Protein AF-R6YWA9-F1 (afdb_monomer_lite)

Foldseek 3Di:
DDDDVPPQPQDDDDDPDQWDQDPPPQSQEGRADHEPPQDQEDERDQSHQEYDACRQDQRERHAYYDDHQNHAYQEANSNHLHARHQEAEDHLNHNYYAAQSQENYPHNEYHAHQNDDPVCVRRHPYPAYDNLDFDDPDDDPDPVDDDDDDDDPPFWHWDWDPRRDFAKIKIKIAGDDPRGPDIDIDIDGRD

Secondary structure (DSSP, 8-state):
----TTS--------SSS-EE-TTSS--EEEEPPTT---SEEE--TT--EE-TTTTTT--S--EEE--TT--EE-TTTTTT----SEEE--TT--EE-TTTTTT---SEEE--TT--TTHHHH---S--B-SS----------TT--S---BTTTEEEEEES-SSSEEEEEEEEE-GGGTT-EEEEEEEE-

Sequence (191 aa):
MWRNPTRCRRKAYKFEDATLVSDKGDKSTLILYPLGKADDTYQVPESVTTIYQWAFCDVGLLKHPYLPSKLNKIEKEAFYICDGPEDLILPESLTQLEPYSLSNCQIENVVLPSTMQDDWFILCNTYGWYSGKPYLPGVVRNFDTMPYGMREGRDYTIQYKNNAEPGTATATVQGMGIIEGKWASLKKKVK

Radius of gyration: 21.74 Å; chains: 1; bounding box: 49×31×66 Å

Structure (mmCIF, N/CA/C/O backbone):
data_AF-R6YWA9-F1
#
_entry.id   AF-R6YWA9-F1
#
loop_
_atom_site.group_PDB
_atom_site.id
_atom_site.type_symbol
_atom_site.label_atom_id
_atom_site.label_alt_id
_atom_site.label_comp_id
_atom_site.label_asym_id
_atom_site.label_entity_id
_atom_site.label_seq_id
_atom_site.pdbx_PDB_ins_code
_atom_site.Cartn_x
_atom_site.Cartn_y
_atom_site.Cartn_z
_atom_site.occupancy
_atom_site.B_iso_or_equiv
_atom_site.auth_seq_id
_atom_site.auth_comp_id
_atom_site.auth_asym_id
_atom_site.auth_atom_id
_atom_site.pdbx_PDB_model_num
ATOM 1 N N . MET A 1 1 ? 10.152 -20.461 8.301 1.00 34.50 1 MET A N 1
ATOM 2 C CA . MET A 1 1 ? 10.605 -19.193 8.916 1.00 34.50 1 MET A CA 1
ATOM 3 C C . MET A 1 1 ? 10.088 -19.142 10.347 1.00 34.50 1 MET A C 1
ATOM 5 O O . MET A 1 1 ? 8.900 -19.344 10.544 1.00 34.50 1 MET A O 1
ATOM 9 N N . TRP A 1 2 ? 10.958 -18.940 11.339 1.00 30.69 2 TRP A N 1
ATOM 10 C CA . TRP A 1 2 ? 10.565 -18.790 12.747 1.00 30.69 2 TRP A CA 1
ATOM 11 C C . TRP A 1 2 ? 9.779 -17.480 12.937 1.00 30.69 2 TRP A C 1
ATOM 13 O O . TRP A 1 2 ? 10.369 -16.400 12.873 1.00 30.69 2 TRP A O 1
ATOM 23 N N . ARG A 1 3 ? 8.460 -17.557 13.164 1.00 42.31 3 ARG A N 1
ATOM 24 C CA . ARG A 1 3 ? 7.649 -16.402 13.579 1.00 42.31 3 ARG A CA 1
ATOM 25 C C . ARG A 1 3 ? 7.808 -16.226 15.089 1.00 42.31 3 ARG A C 1
ATOM 27 O O . ARG A 1 3 ? 7.319 -17.035 15.868 1.00 42.31 3 ARG A O 1
ATOM 34 N N . ASN A 1 4 ? 8.573 -15.215 15.500 1.00 40.44 4 ASN A N 1
ATOM 35 C CA . ASN A 1 4 ? 8.715 -14.844 16.908 1.00 40.44 4 ASN A CA 1
ATOM 36 C C . ASN A 1 4 ? 7.548 -13.899 17.277 1.00 40.44 4 ASN A C 1
ATOM 38 O O . ASN A 1 4 ? 7.490 -12.810 16.700 1.00 40.44 4 ASN A O 1
ATOM 42 N N . PRO A 1 5 ? 6.652 -14.259 18.218 1.00 46.09 5 PRO A N 1
ATOM 43 C CA . PRO A 1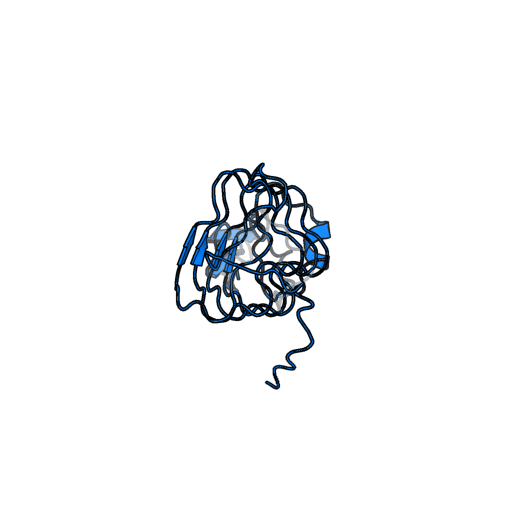 5 ? 5.438 -13.493 18.549 1.00 46.09 5 PRO A CA 1
ATOM 44 C C . PRO A 1 5 ? 5.673 -12.067 19.077 1.00 46.09 5 PRO A C 1
ATOM 46 O O . PRO A 1 5 ? 4.730 -11.312 19.279 1.00 46.09 5 PRO A O 1
ATOM 49 N N . THR A 1 6 ? 6.925 -11.679 19.330 1.00 53.09 6 THR A N 1
ATOM 50 C CA . THR A 1 6 ? 7.300 -10.397 19.951 1.00 53.09 6 THR A CA 1
ATOM 51 C C . THR A 1 6 ? 7.528 -9.245 18.965 1.00 53.09 6 THR A C 1
ATOM 53 O O . THR A 1 6 ? 7.845 -8.134 19.393 1.00 53.09 6 THR A O 1
ATOM 56 N N . ARG A 1 7 ? 7.396 -9.474 17.650 1.00 65.12 7 ARG A N 1
ATOM 57 C CA . ARG A 1 7 ? 7.753 -8.469 16.630 1.00 65.12 7 ARG A CA 1
ATOM 58 C C . ARG A 1 7 ? 6.717 -7.356 16.455 1.00 65.12 7 ARG A C 1
ATOM 60 O O . ARG A 1 7 ? 7.107 -6.201 16.326 1.00 65.12 7 ARG A O 1
ATOM 67 N N . CYS A 1 8 ? 5.427 -7.677 16.500 1.00 68.69 8 CYS A N 1
ATOM 68 C CA . CYS A 1 8 ? 4.352 -6.685 16.445 1.00 68.69 8 CYS A CA 1
ATOM 69 C C . CYS A 1 8 ? 3.988 -6.246 17.867 1.00 68.69 8 CYS A C 1
ATOM 71 O O . CYS A 1 8 ? 3.345 -6.996 18.600 1.00 68.69 8 CYS A O 1
ATOM 73 N N . ARG A 1 9 ? 4.350 -5.028 18.280 1.00 70.50 9 ARG A N 1
ATOM 74 C CA . ARG A 1 9 ? 3.979 -4.501 19.609 1.00 70.50 9 ARG A CA 1
ATOM 75 C C . ARG A 1 9 ? 2.565 -3.912 19.608 1.00 70.50 9 ARG A C 1
ATOM 77 O O . ARG A 1 9 ? 2.353 -2.758 19.974 1.00 70.50 9 ARG A O 1
ATOM 84 N N . ARG A 1 10 ? 1.581 -4.715 19.198 1.00 67.38 10 ARG A N 1
ATOM 85 C CA . ARG A 1 10 ? 0.165 -4.331 19.250 1.00 67.38 10 ARG A CA 1
ATOM 86 C C . ARG A 1 10 ? -0.207 -4.074 20.714 1.00 67.38 10 ARG A C 1
ATOM 88 O O . ARG A 1 10 ? -0.033 -4.951 21.560 1.00 67.38 10 ARG A O 1
ATOM 95 N N . LYS A 1 11 ? -0.696 -2.872 21.037 1.00 62.34 11 LYS A N 1
ATOM 96 C CA . LYS A 1 11 ? -1.312 -2.634 22.349 1.00 62.34 11 LYS A CA 1
ATOM 97 C C . LYS A 1 11 ? -2.504 -3.584 22.497 1.00 62.34 11 LYS A C 1
ATOM 99 O O . LYS A 1 11 ? -3.256 -3.789 21.547 1.00 62.34 11 LYS A O 1
ATOM 104 N N . ALA A 1 12 ? -2.664 -4.174 23.678 1.00 53.25 12 ALA A N 1
ATOM 105 C CA . ALA A 1 12 ? -3.843 -4.966 23.995 1.00 53.25 12 ALA A CA 1
ATOM 106 C C . ALA A 1 12 ? -5.036 -4.016 24.163 1.00 53.25 12 ALA A C 1
ATOM 108 O O . ALA A 1 12 ? -5.126 -3.312 25.168 1.00 53.25 12 ALA A O 1
ATOM 109 N N . TYR A 1 13 ? -5.928 -3.974 23.177 1.00 57.25 13 TYR A N 1
ATOM 110 C CA . TYR A 1 13 ? -7.239 -3.345 23.329 1.00 57.25 13 TYR A CA 1
ATOM 111 C C . TYR A 1 13 ? -8.263 -4.446 23.664 1.00 57.25 13 TYR A C 1
ATOM 113 O O . TYR A 1 13 ? -8.087 -5.600 23.273 1.00 57.25 13 TYR A O 1
ATOM 121 N N . LYS A 1 14 ? -9.295 -4.131 24.453 1.00 49.94 14 LYS A N 1
ATOM 122 C CA . LYS A 1 14 ? -10.445 -5.027 24.668 1.00 49.94 14 LYS A CA 1
ATOM 123 C C . LYS A 1 14 ? -11.478 -4.719 23.579 1.00 49.94 14 LYS A C 1
ATOM 125 O O . LYS A 1 14 ? -11.734 -3.544 23.338 1.00 49.94 14 LYS A O 1
ATOM 130 N N . PHE A 1 15 ? -12.027 -5.739 22.920 1.00 56.81 15 PHE A N 1
ATOM 131 C CA . PHE A 1 15 ? -12.875 -5.583 21.729 1.00 56.81 15 PHE A CA 1
ATOM 132 C C . PHE A 1 15 ? -14.237 -6.261 21.910 1.00 56.81 15 PHE A C 1
ATOM 134 O O . PHE A 1 15 ? -14.296 -7.340 22.499 1.00 56.81 15 PHE A O 1
ATOM 141 N N . GLU A 1 16 ? -15.288 -5.659 21.347 1.00 47.50 16 GLU A N 1
ATOM 142 C CA . GLU A 1 16 ? -16.599 -6.300 21.128 1.00 47.50 16 GLU A CA 1
ATOM 143 C C . GLU A 1 16 ? -16.789 -6.723 19.659 1.00 47.50 16 GLU A C 1
ATOM 145 O O . GLU A 1 16 ? -17.376 -7.767 19.410 1.00 47.50 16 GLU A O 1
ATOM 150 N N . ASP A 1 17 ? -16.157 -6.023 18.709 1.00 49.62 17 ASP A N 1
ATOM 151 C CA . ASP A 1 17 ? -16.023 -6.421 17.306 1.00 49.62 17 ASP A CA 1
ATOM 152 C C . ASP A 1 17 ? -14.548 -6.327 16.914 1.00 49.62 17 ASP A C 1
ATOM 154 O O . ASP A 1 17 ? -13.857 -5.367 17.255 1.00 49.62 17 ASP A O 1
ATOM 158 N N . ALA A 1 18 ? -14.023 -7.341 16.235 1.00 56.16 18 ALA A N 1
ATOM 159 C CA . ALA A 1 18 ? -12.584 -7.578 16.149 1.00 56.16 18 ALA A CA 1
ATOM 160 C C . ALA A 1 18 ? -11.767 -6.499 15.384 1.00 56.16 18 ALA A C 1
ATOM 162 O O . ALA A 1 18 ? -10.544 -6.593 15.354 1.00 56.16 18 ALA A O 1
ATOM 163 N N . THR A 1 19 ? -12.388 -5.448 14.836 1.00 66.62 19 THR A N 1
ATOM 164 C CA . THR A 1 19 ? -11.717 -4.335 14.142 1.00 66.62 19 THR A CA 1
ATOM 165 C C . THR A 1 19 ? -11.958 -3.004 14.864 1.00 66.62 19 THR A C 1
ATOM 167 O O . THR A 1 19 ? -13.102 -2.589 15.031 1.00 66.62 19 THR A O 1
ATOM 170 N N . LEU A 1 20 ? -10.888 -2.286 15.234 1.00 69.19 20 LEU A N 1
ATOM 171 C CA . LEU A 1 20 ? -10.987 -1.000 15.937 1.00 69.19 20 LEU A CA 1
ATOM 172 C C . LEU A 1 20 ? -10.668 0.178 15.014 1.00 69.19 20 LEU A C 1
ATOM 174 O O . LEU A 1 20 ? -9.541 0.317 14.532 1.00 69.19 20 LEU A O 1
ATOM 178 N N . VAL A 1 21 ? -11.650 1.060 14.833 1.00 69.62 21 VAL A N 1
ATOM 179 C CA . VAL A 1 21 ? -11.512 2.320 14.099 1.00 69.62 21 VAL A CA 1
ATOM 180 C C . VAL A 1 21 ? -11.693 3.486 15.077 1.00 69.62 21 VAL A C 1
ATOM 182 O O . VAL A 1 21 ? -12.818 3.840 15.398 1.00 69.62 21 VAL A O 1
ATOM 185 N N . SER A 1 22 ? -10.570 4.056 15.524 1.00 66.88 22 SER A N 1
ATOM 186 C CA . SER A 1 22 ? -10.395 5.200 16.434 1.00 66.88 22 SER A CA 1
ATOM 187 C C . SER A 1 22 ? -11.065 5.070 17.817 1.00 66.88 22 SER A C 1
ATOM 189 O O . SER A 1 22 ? -12.267 4.891 17.956 1.00 66.88 22 SER A O 1
ATOM 191 N N . ASP A 1 23 ? -10.259 5.236 18.871 1.00 59.38 23 ASP A N 1
ATOM 192 C CA . ASP A 1 23 ? -10.694 5.399 20.274 1.00 59.38 23 ASP A CA 1
ATOM 193 C C . ASP A 1 23 ? -11.432 6.747 20.481 1.00 59.38 23 ASP A C 1
ATOM 195 O O . ASP A 1 23 ? -12.312 6.876 21.325 1.00 59.38 23 ASP A O 1
ATOM 199 N N . LYS A 1 24 ? -11.149 7.745 19.626 1.00 62.91 24 LYS A N 1
ATOM 200 C CA . LYS A 1 24 ? -11.574 9.150 19.776 1.00 62.91 24 LYS A CA 1
ATOM 201 C C . LYS A 1 24 ? -12.966 9.478 19.211 1.00 62.91 24 LYS A C 1
ATOM 203 O O . LYS A 1 24 ? -13.340 10.647 19.175 1.00 62.91 24 LYS A O 1
ATOM 208 N N . GLY A 1 25 ? -13.727 8.486 18.742 1.00 65.88 25 GLY A N 1
ATOM 209 C CA . GLY A 1 25 ? -15.119 8.642 18.287 1.00 65.88 25 GLY A CA 1
ATOM 210 C C . GLY A 1 25 ? -15.321 9.184 16.863 1.00 65.88 25 GLY A C 1
ATOM 211 O O . GLY A 1 25 ? -16.404 9.023 16.306 1.00 65.88 25 GLY A O 1
ATOM 212 N N . ASP A 1 26 ? -14.291 9.757 16.235 1.00 77.75 26 ASP A N 1
ATOM 213 C CA . ASP A 1 26 ? -14.328 10.281 14.858 1.00 77.75 26 ASP A CA 1
ATOM 214 C C . ASP A 1 26 ? -14.167 9.202 13.770 1.00 77.75 26 ASP A C 1
ATOM 216 O O . ASP A 1 26 ? -14.363 9.475 12.586 1.00 77.75 26 ASP A O 1
ATOM 220 N N . LYS A 1 27 ? -13.803 7.972 14.162 1.00 81.56 27 LYS A N 1
ATOM 221 C CA . LYS A 1 27 ? -13.559 6.830 13.266 1.00 81.56 27 LYS A CA 1
ATOM 222 C C . LYS A 1 27 ? -12.572 7.141 12.122 1.00 81.56 27 LYS A C 1
ATOM 224 O O . LYS A 1 27 ? -12.642 6.527 11.057 1.00 81.56 27 LYS A O 1
ATOM 229 N N . SER A 1 28 ? -11.639 8.070 12.346 1.00 90.06 28 SER A N 1
ATOM 230 C CA . SER A 1 28 ? -10.672 8.527 11.334 1.00 90.06 28 SER A CA 1
ATOM 231 C C . SER A 1 28 ? -9.416 7.657 11.242 1.00 90.06 28 SER A C 1
ATOM 233 O O . SER A 1 28 ? -8.645 7.756 10.292 1.00 90.06 28 SER A O 1
ATOM 235 N N . THR A 1 29 ? -9.182 6.792 12.228 1.00 91.19 29 THR A N 1
ATOM 236 C CA . THR A 1 29 ? -7.941 6.019 12.342 1.00 91.19 29 THR A CA 1
ATOM 237 C C . THR A 1 29 ? -8.244 4.538 12.472 1.00 91.19 29 THR A C 1
ATOM 239 O O . THR A 1 29 ? -8.892 4.140 13.433 1.00 91.19 29 THR A O 1
ATOM 242 N N . LEU A 1 30 ? -7.742 3.696 11.572 1.00 91.12 30 LEU A N 1
ATOM 243 C CA . LEU A 1 30 ? -7.769 2.250 11.774 1.00 91.12 30 LEU A CA 1
ATOM 244 C C . LEU A 1 30 ? -6.632 1.864 12.724 1.00 91.12 30 LEU A C 1
ATOM 246 O O . LEU A 1 30 ? -5.460 1.987 12.373 1.00 91.12 30 LEU A O 1
ATOM 250 N N . ILE A 1 31 ? -6.983 1.409 13.925 1.00 88.38 31 ILE A N 1
ATOM 251 C CA . ILE A 1 31 ? -6.017 1.062 14.973 1.00 88.38 31 ILE A CA 1
ATOM 252 C C . ILE A 1 31 ? -5.568 -0.390 14.834 1.00 88.38 31 ILE A C 1
ATOM 254 O O . ILE A 1 31 ? -4.394 -0.692 15.042 1.00 88.38 31 ILE A O 1
ATOM 258 N N . LEU A 1 32 ? -6.496 -1.297 14.516 1.00 87.06 32 LEU A N 1
ATOM 259 C CA . LEU A 1 32 ? -6.183 -2.717 14.460 1.00 87.06 32 LEU A CA 1
ATOM 260 C C . LEU A 1 32 ? -7.100 -3.489 13.518 1.00 87.06 32 LEU A C 1
ATOM 262 O O . LEU A 1 32 ? -8.323 -3.413 13.637 1.00 87.06 32 LEU A O 1
ATOM 266 N N . TYR A 1 33 ? -6.479 -4.307 12.673 1.00 87.12 33 TYR A N 1
ATOM 267 C CA . TYR A 1 33 ? -7.096 -5.459 12.039 1.00 87.12 33 TYR A CA 1
ATOM 268 C C . TYR A 1 33 ? -6.730 -6.739 12.820 1.00 87.12 33 TYR A C 1
ATOM 270 O O . TYR A 1 33 ? -5.546 -6.979 13.094 1.00 87.12 33 TYR A O 1
ATOM 278 N N . PRO A 1 34 ? -7.705 -7.569 13.212 1.00 80.00 34 PRO A N 1
ATOM 279 C CA . PRO A 1 34 ? -7.500 -8.699 14.120 1.00 80.00 34 PRO A CA 1
ATOM 280 C C . PRO A 1 34 ? -6.686 -9.839 13.490 1.00 80.00 34 PRO A C 1
ATOM 282 O O . PRO A 1 34 ? -6.923 -10.252 12.355 1.00 80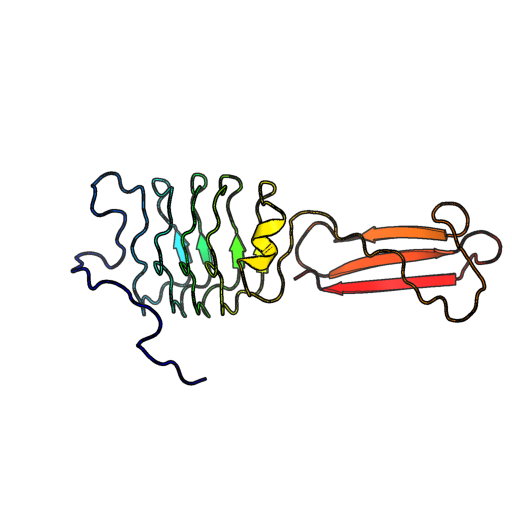.00 34 PRO A O 1
ATOM 285 N N . LEU A 1 35 ? -5.731 -10.380 14.256 1.00 73.75 35 LEU A N 1
ATOM 286 C CA . LEU A 1 35 ? -4.952 -11.551 13.841 1.00 73.75 35 LEU A CA 1
ATOM 287 C C . LEU A 1 35 ? -5.852 -12.787 13.769 1.00 73.75 35 LEU A C 1
ATOM 289 O O . LEU A 1 35 ? -6.687 -13.003 14.643 1.00 73.75 35 LEU A O 1
ATOM 293 N N . GLY A 1 36 ? -5.654 -13.616 12.744 1.00 69.56 36 GLY A N 1
ATOM 294 C CA . GLY A 1 36 ? -6.384 -14.877 12.588 1.00 69.56 36 GLY A CA 1
ATOM 295 C C . GLY A 1 36 ? -7.827 -14.731 12.103 1.00 69.56 36 GLY A C 1
ATOM 296 O O . GLY A 1 36 ? -8.506 -15.746 11.961 1.00 69.56 36 GLY A O 1
ATOM 297 N N . LYS A 1 37 ? -8.294 -13.511 11.802 1.00 79.06 37 LYS A N 1
ATOM 298 C CA . LYS A 1 37 ? -9.544 -13.336 11.058 1.00 79.06 37 LYS A CA 1
ATOM 299 C C . LYS A 1 37 ? -9.367 -13.950 9.672 1.00 79.06 37 LYS A C 1
ATOM 301 O O . LYS A 1 37 ? -8.441 -13.582 8.952 1.00 79.06 37 LYS A O 1
ATOM 306 N N . ALA A 1 38 ? -10.230 -14.902 9.340 1.00 76.31 38 ALA A N 1
ATOM 307 C CA . ALA A 1 38 ? -10.146 -15.701 8.122 1.00 76.31 38 ALA A CA 1
ATOM 308 C C . ALA A 1 38 ? -10.832 -15.035 6.914 1.00 76.31 38 ALA A C 1
ATOM 310 O O . ALA A 1 38 ? -11.279 -15.734 6.008 1.00 76.31 38 ALA A O 1
ATOM 311 N N . ASP A 1 39 ? -10.928 -13.705 6.909 1.00 81.50 39 ASP A N 1
ATOM 312 C CA . ASP A 1 39 ? -11.451 -12.972 5.759 1.00 81.50 39 ASP A CA 1
ATOM 313 C C . ASP A 1 39 ? -10.374 -12.908 4.671 1.00 81.50 39 ASP A C 1
ATOM 315 O O . ASP A 1 39 ? -9.218 -12.577 4.953 1.00 81.50 39 ASP A O 1
ATOM 319 N N . ASP A 1 40 ? -10.764 -13.177 3.426 1.00 84.88 40 ASP A N 1
ATOM 320 C CA . ASP A 1 40 ? -9.909 -12.968 2.256 1.00 84.88 40 ASP A CA 1
ATOM 321 C C . ASP A 1 40 ? -9.831 -11.486 1.854 1.00 84.88 40 ASP A C 1
ATOM 323 O O . ASP A 1 40 ? -8.834 -11.039 1.290 1.00 84.88 40 ASP A O 1
ATOM 327 N N . THR A 1 41 ? -10.861 -10.713 2.189 1.00 85.69 41 THR A N 1
ATOM 328 C CA . THR A 1 41 ? -11.113 -9.347 1.742 1.00 85.69 41 THR A CA 1
ATOM 329 C C . THR A 1 41 ? -11.514 -8.486 2.932 1.00 85.69 41 THR A C 1
ATOM 331 O O . THR A 1 41 ? -12.201 -8.926 3.854 1.00 85.69 41 THR A O 1
ATOM 334 N N . TYR A 1 42 ? -11.095 -7.223 2.926 1.00 88.50 42 TYR A N 1
ATOM 335 C CA . TYR A 1 42 ? -11.480 -6.284 3.974 1.00 88.50 42 TYR A CA 1
ATOM 336 C C . TYR A 1 42 ? -11.585 -4.873 3.418 1.00 88.50 42 TYR A C 1
ATOM 338 O O . TYR A 1 42 ? -10.608 -4.316 2.922 1.00 88.50 42 TYR A O 1
ATOM 346 N N . GLN A 1 43 ? -12.781 -4.299 3.530 1.00 88.50 43 GLN A N 1
ATOM 347 C CA . GLN A 1 43 ? -13.055 -2.908 3.191 1.00 88.50 43 GLN A CA 1
ATOM 348 C C . GLN A 1 43 ? -12.753 -2.040 4.411 1.00 88.50 43 GLN A C 1
ATOM 350 O O . GLN A 1 43 ? -13.493 -2.059 5.398 1.00 88.50 43 GLN A O 1
ATOM 355 N N . VAL A 1 44 ? -11.653 -1.290 4.363 1.00 89.50 44 VAL A N 1
ATOM 356 C CA . VAL A 1 44 ? -11.364 -0.289 5.392 1.00 89.50 44 VAL A CA 1
ATOM 357 C C . VAL A 1 44 ? -12.423 0.820 5.284 1.00 89.50 44 VAL A C 1
ATOM 359 O O . VAL A 1 44 ? -12.662 1.310 4.183 1.00 89.50 44 VAL A O 1
ATOM 362 N N . PRO A 1 45 ? -13.070 1.248 6.385 1.00 91.00 45 PRO A N 1
ATOM 363 C CA . PRO A 1 45 ? -14.142 2.238 6.302 1.00 91.00 45 PRO A CA 1
ATOM 364 C C . PRO A 1 45 ? -13.709 3.560 5.661 1.00 91.00 45 PRO A C 1
ATOM 366 O O . PRO A 1 45 ? -12.649 4.088 5.982 1.00 91.00 45 PRO A O 1
ATOM 369 N N . GLU A 1 46 ? -14.586 4.154 4.850 1.00 89.38 46 GLU A N 1
ATOM 370 C CA . GLU A 1 46 ? -14.338 5.424 4.138 1.00 89.38 46 GLU A CA 1
ATOM 371 C C . GLU A 1 46 ? -14.096 6.638 5.050 1.00 89.38 46 GLU A C 1
ATOM 373 O O . GLU A 1 46 ? -13.627 7.686 4.602 1.00 89.38 46 GLU A O 1
ATOM 378 N N . SER A 1 47 ? -14.421 6.528 6.342 1.00 90.88 47 SER A N 1
ATOM 379 C CA . SER A 1 47 ? -14.077 7.549 7.336 1.00 90.88 47 SER A CA 1
ATOM 380 C C . SER A 1 47 ? -12.592 7.548 7.696 1.00 90.88 47 SER A C 1
ATOM 382 O O . SER A 1 47 ? -12.105 8.543 8.225 1.00 90.88 47 SER A O 1
ATOM 384 N N . VAL A 1 48 ? -11.874 6.450 7.439 1.00 93.38 48 VAL A N 1
ATOM 385 C CA . VAL A 1 48 ? -10.475 6.289 7.827 1.00 93.38 48 VAL A CA 1
ATOM 386 C C . VAL A 1 48 ? -9.576 7.135 6.934 1.00 93.38 48 VAL A C 1
ATOM 388 O O . VAL A 1 48 ? -9.481 6.934 5.728 1.00 93.38 48 VAL A O 1
ATOM 391 N N . THR A 1 49 ? -8.854 8.055 7.560 1.00 94.56 49 THR A N 1
ATOM 392 C CA . THR A 1 49 ? -7.805 8.870 6.946 1.00 94.56 49 THR A CA 1
ATOM 393 C C . THR A 1 49 ? -6.401 8.408 7.333 1.00 94.56 49 THR A C 1
ATOM 395 O O . THR A 1 49 ? -5.446 8.767 6.646 1.00 94.56 49 THR A O 1
ATOM 398 N N . THR A 1 50 ? -6.275 7.588 8.387 1.00 93.81 50 THR A N 1
ATOM 399 C CA . THR A 1 50 ? -4.989 7.118 8.926 1.00 93.81 50 THR A CA 1
ATOM 400 C C . THR A 1 50 ? -4.999 5.616 9.218 1.00 93.81 50 THR A C 1
ATOM 402 O O . THR A 1 50 ? -5.876 5.127 9.930 1.00 93.81 50 THR A O 1
ATOM 405 N N . ILE A 1 51 ? -3.982 4.886 8.754 1.00 94.00 51 ILE A N 1
ATOM 406 C CA . ILE A 1 51 ? -3.687 3.521 9.224 1.00 94.00 51 ILE A CA 1
ATOM 407 C C . ILE A 1 51 ? -2.593 3.607 10.281 1.00 94.00 51 ILE A C 1
ATOM 409 O O . ILE A 1 51 ? -1.472 4.023 9.984 1.00 94.00 51 ILE A O 1
ATOM 413 N N . TYR A 1 52 ? -2.940 3.229 11.509 1.00 92.56 52 TYR A N 1
ATOM 414 C CA . TYR A 1 52 ? -2.061 3.344 12.664 1.00 92.56 52 TYR A CA 1
ATOM 415 C C . TYR A 1 52 ? -0.894 2.357 12.609 1.00 92.56 52 TYR A C 1
ATOM 417 O O . TYR A 1 52 ? -0.950 1.313 11.946 1.00 92.56 52 TYR A O 1
ATOM 425 N N . GLN A 1 53 ? 0.155 2.668 13.367 1.00 90.00 53 GLN A N 1
ATOM 426 C CA . GLN A 1 53 ? 1.296 1.781 13.545 1.00 90.00 53 GLN A CA 1
ATOM 427 C C . GLN A 1 53 ? 0.852 0.357 13.948 1.00 90.00 53 GLN A C 1
ATOM 429 O O . GLN A 1 53 ? 0.079 0.158 14.888 1.00 90.00 53 GLN A O 1
ATOM 434 N N . TRP A 1 54 ? 1.377 -0.639 13.225 1.00 88.81 54 TRP A N 1
ATOM 435 C CA . TRP A 1 54 ? 1.076 -2.075 13.346 1.00 88.81 54 TRP A CA 1
ATOM 436 C C . TRP A 1 54 ? -0.374 -2.520 13.103 1.00 88.81 54 TRP A C 1
ATOM 438 O O . TRP A 1 54 ? -0.685 -3.678 13.403 1.00 88.81 54 TRP A O 1
ATOM 448 N N . ALA A 1 55 ? -1.249 -1.675 12.547 1.00 91.00 55 ALA A N 1
ATOM 449 C CA . ALA A 1 55 ? -2.664 -2.014 12.366 1.00 91.00 55 ALA A CA 1
ATOM 450 C C . ALA A 1 55 ? -2.884 -3.348 11.625 1.00 91.00 55 ALA A C 1
ATOM 452 O O . ALA A 1 55 ? -3.751 -4.128 12.018 1.00 91.00 55 ALA A O 1
ATOM 453 N N . PHE A 1 56 ? -2.058 -3.652 10.620 1.00 90.50 56 PHE A N 1
ATOM 454 C CA . PHE A 1 56 ? -2.078 -4.899 9.852 1.00 90.50 56 PHE A CA 1
ATOM 455 C C . PHE A 1 56 ? -0.871 -5.813 10.122 1.00 90.50 56 PHE A C 1
ATOM 457 O O . PHE A 1 56 ? -0.729 -6.832 9.469 1.00 90.50 56 PHE A O 1
ATOM 464 N N . CYS A 1 57 ? -0.014 -5.529 11.103 1.00 87.44 57 CYS A N 1
ATOM 465 C CA . CYS A 1 57 ? 1.234 -6.280 11.325 1.00 87.44 57 CYS A CA 1
ATOM 466 C C . CYS A 1 57 ? 1.012 -7.795 11.529 1.00 87.44 57 CYS A C 1
ATOM 468 O O . CYS A 1 57 ? 0.209 -8.156 12.384 1.00 87.44 57 CYS A O 1
ATOM 470 N N . ASP A 1 58 ? 1.726 -8.667 10.809 1.00 86.31 58 ASP A N 1
ATOM 471 C CA . ASP A 1 58 ? 1.564 -10.142 10.828 1.00 86.31 58 ASP A CA 1
ATOM 472 C C . ASP A 1 58 ? 0.170 -10.642 10.387 1.00 86.31 58 ASP A C 1
ATOM 474 O O . ASP A 1 58 ? -0.314 -11.695 10.810 1.00 86.31 58 ASP A O 1
ATOM 478 N N . VAL A 1 59 ? -0.513 -9.893 9.514 1.00 86.25 59 VAL A N 1
ATOM 479 C CA . VAL A 1 59 ? -1.733 -10.377 8.857 1.00 86.25 59 VAL A CA 1
ATOM 480 C C . VAL A 1 59 ? -1.357 -11.321 7.712 1.00 86.25 59 VAL A C 1
ATOM 482 O O . VAL A 1 59 ? -0.801 -10.913 6.693 1.00 86.25 59 VAL A O 1
ATOM 485 N N . GLY A 1 60 ? -1.650 -12.609 7.910 1.00 84.06 60 GLY A N 1
ATOM 486 C CA . GLY A 1 60 ? -1.294 -13.684 6.976 1.00 84.06 60 GLY A CA 1
ATOM 487 C C . GLY A 1 60 ? -2.439 -14.254 6.135 1.00 84.06 60 GLY A C 1
ATOM 488 O O . GLY A 1 60 ? -2.164 -15.051 5.249 1.00 84.06 60 GLY A O 1
ATOM 489 N N . LEU A 1 61 ? -3.699 -13.901 6.421 1.00 85.19 61 LEU A N 1
ATOM 490 C CA . LEU A 1 61 ? -4.873 -14.468 5.727 1.00 85.19 61 LEU A CA 1
ATOM 491 C C . LEU A 1 61 ? -5.603 -13.468 4.821 1.00 85.19 61 LEU A C 1
ATOM 493 O O . LEU A 1 61 ? -6.261 -13.888 3.875 1.00 85.19 61 LEU A O 1
ATOM 497 N N . LEU A 1 62 ? -5.479 -12.167 5.095 1.00 87.62 62 LEU A N 1
ATOM 498 C CA . LEU A 1 62 ? -6.150 -11.123 4.324 1.00 87.62 62 LEU A CA 1
ATOM 499 C C . LEU A 1 62 ? -5.418 -10.895 3.003 1.00 87.62 62 LEU A C 1
ATOM 501 O O . LEU A 1 62 ? -4.324 -10.335 3.012 1.00 87.62 62 LEU A O 1
ATOM 505 N N . LYS A 1 63 ? -6.037 -11.296 1.895 1.00 85.81 63 LYS A N 1
ATOM 506 C CA . LYS A 1 63 ? -5.478 -11.210 0.540 1.00 85.81 63 LYS A CA 1
ATOM 507 C C . LYS A 1 63 ? -5.727 -9.865 -0.129 1.00 85.81 63 LYS A C 1
ATOM 509 O O . LYS A 1 63 ? -4.863 -9.368 -0.845 1.00 85.81 63 LYS A O 1
ATOM 514 N N . HIS A 1 64 ? -6.889 -9.270 0.126 1.00 83.62 64 HIS A N 1
ATOM 515 C CA . HIS A 1 64 ? -7.344 -8.059 -0.555 1.00 83.62 64 HIS A CA 1
ATOM 516 C C . HIS A 1 64 ? -7.810 -6.996 0.459 1.00 83.62 64 HIS A C 1
ATOM 518 O O . HIS A 1 64 ? -9.011 -6.846 0.721 1.00 83.62 64 HIS A O 1
ATOM 524 N N . PRO A 1 65 ? -6.872 -6.261 1.083 1.00 89.12 65 PRO A N 1
ATOM 525 C CA . PRO A 1 65 ? -7.192 -5.058 1.842 1.00 89.12 65 PRO A CA 1
ATOM 526 C C . PRO A 1 65 ? -7.538 -3.905 0.887 1.00 89.12 65 PRO A C 1
ATOM 528 O O . PRO A 1 65 ? -6.681 -3.400 0.164 1.00 89.12 65 PRO A O 1
ATOM 531 N N . TYR A 1 66 ? -8.785 -3.446 0.918 1.00 87.62 66 TYR A N 1
ATOM 532 C CA . TYR A 1 66 ? -9.227 -2.277 0.162 1.00 87.62 66 TYR A CA 1
ATOM 533 C C . TYR A 1 66 ? -9.094 -1.023 1.024 1.00 87.62 66 TYR A C 1
ATOM 535 O O . TYR A 1 66 ? -9.732 -0.899 2.075 1.00 87.62 66 TYR A O 1
ATOM 543 N N . LEU A 1 67 ? -8.218 -0.114 0.593 1.00 89.00 67 LEU A N 1
ATOM 544 C CA . LEU A 1 67 ? -7.936 1.145 1.279 1.00 89.00 67 LEU A CA 1
ATOM 545 C C . LEU A 1 67 ? -8.925 2.235 0.831 1.00 89.00 67 LEU A C 1
ATOM 547 O O . LEU A 1 67 ? -9.261 2.289 -0.352 1.00 89.00 67 LEU A O 1
ATOM 551 N N . PRO A 1 68 ? -9.377 3.116 1.741 1.00 92.12 68 PRO A N 1
ATOM 552 C CA . PRO A 1 68 ? -10.417 4.087 1.432 1.00 92.12 68 PRO A CA 1
ATOM 553 C C . PRO A 1 68 ? -9.847 5.258 0.633 1.00 92.12 68 PRO A C 1
ATOM 555 O O . PRO A 1 68 ? -8.671 5.615 0.763 1.00 92.12 68 PRO A O 1
ATOM 558 N N . SER A 1 69 ? -10.698 5.934 -0.139 1.00 87.94 69 SER A N 1
ATOM 559 C CA . SER A 1 69 ? -10.250 6.964 -1.088 1.00 87.94 69 SER A CA 1
ATOM 560 C C . SER A 1 69 ? -9.752 8.257 -0.427 1.00 87.94 69 SER A C 1
ATOM 562 O O . SER A 1 69 ? -9.290 9.161 -1.120 1.00 87.94 69 SER A O 1
ATOM 564 N N . LYS A 1 70 ? -9.933 8.393 0.893 1.00 92.38 70 LYS A N 1
ATOM 565 C CA . LYS A 1 70 ? -9.521 9.551 1.706 1.00 92.38 70 LYS A CA 1
ATOM 566 C C . LYS A 1 70 ? -8.318 9.260 2.603 1.00 92.38 70 LYS A C 1
ATOM 568 O O . LYS A 1 70 ? -7.908 10.138 3.367 1.00 92.38 70 LYS A O 1
ATOM 573 N N . LEU A 1 71 ? -7.762 8.050 2.538 1.00 94.62 71 LEU A N 1
ATOM 574 C CA . LEU A 1 71 ? -6.580 7.688 3.309 1.00 94.62 71 LEU A CA 1
ATOM 575 C C . LEU A 1 71 ? -5.413 8.590 2.908 1.00 94.62 71 LEU A C 1
ATOM 577 O O . LEU A 1 71 ? -4.985 8.585 1.756 1.00 94.62 71 LEU A O 1
ATOM 581 N N . ASN A 1 72 ? -4.896 9.358 3.860 1.00 94.50 72 ASN A N 1
ATOM 582 C CA . ASN A 1 72 ? -3.808 10.299 3.614 1.00 94.50 72 ASN A CA 1
ATOM 583 C C . ASN A 1 72 ? -2.509 9.914 4.330 1.00 94.50 72 ASN A C 1
ATOM 585 O O . ASN A 1 72 ? -1.447 10.386 3.917 1.00 94.50 72 ASN A O 1
ATOM 589 N N . LYS A 1 73 ? -2.579 9.018 5.326 1.00 93.06 73 LYS A N 1
ATOM 590 C CA . LYS A 1 73 ? -1.433 8.602 6.135 1.00 93.06 73 LYS A CA 1
ATOM 591 C C . LYS A 1 73 ? -1.401 7.096 6.405 1.00 93.06 73 LYS A C 1
ATOM 593 O O . LYS A 1 73 ? -2.369 6.521 6.904 1.00 93.06 73 LYS A O 1
ATOM 598 N N . ILE A 1 74 ? -0.244 6.478 6.171 1.00 93.19 74 ILE A N 1
ATOM 599 C CA . ILE A 1 74 ? 0.095 5.128 6.641 1.00 93.19 74 ILE A CA 1
ATOM 600 C C . ILE A 1 74 ? 1.316 5.232 7.555 1.00 93.19 74 ILE A C 1
ATOM 602 O O . ILE A 1 74 ? 2.390 5.666 7.134 1.00 93.19 74 ILE A O 1
ATOM 606 N N . GLU A 1 75 ? 1.140 4.847 8.816 1.00 92.69 75 GLU A N 1
ATOM 607 C CA . GLU A 1 75 ? 2.172 4.983 9.840 1.00 92.69 75 GLU A CA 1
ATOM 608 C C . GLU A 1 75 ? 3.221 3.866 9.812 1.00 92.69 75 GLU A C 1
ATOM 610 O O . GLU A 1 75 ? 3.100 2.848 9.118 1.00 92.69 75 GLU A O 1
ATOM 615 N N . LYS A 1 76 ? 4.289 4.082 10.587 1.00 89.25 76 LYS A N 1
ATOM 616 C CA . LYS A 1 76 ? 5.432 3.184 10.704 1.00 89.25 76 LYS A CA 1
ATOM 617 C C . LYS A 1 76 ? 4.971 1.752 10.957 1.00 89.25 76 LYS A C 1
ATOM 619 O O . LYS A 1 76 ? 4.184 1.492 11.861 1.00 89.25 76 LYS A O 1
ATOM 624 N N . GLU A 1 77 ? 5.516 0.809 10.189 1.00 88.62 77 GLU A N 1
ATOM 625 C CA . GLU A 1 77 ? 5.285 -0.634 10.374 1.00 88.62 77 GLU A CA 1
ATOM 626 C C . GLU A 1 77 ? 3.800 -1.067 10.318 1.00 88.62 77 GLU A C 1
ATOM 628 O O . GLU A 1 77 ? 3.462 -2.155 10.788 1.00 88.62 77 GLU A O 1
ATOM 633 N N . ALA A 1 78 ? 2.906 -0.254 9.736 1.00 91.44 78 ALA A N 1
ATOM 634 C CA . ALA A 1 78 ? 1.476 -0.553 9.613 1.00 91.44 78 ALA A CA 1
ATOM 635 C C . ALA A 1 78 ? 1.187 -1.953 9.036 1.00 91.44 78 ALA A C 1
ATOM 637 O O . ALA A 1 78 ? 0.371 -2.675 9.606 1.00 91.44 78 ALA A O 1
ATOM 638 N N . PHE A 1 79 ? 1.902 -2.367 7.987 1.00 89.69 79 PHE A N 1
ATOM 639 C CA . PHE A 1 79 ? 1.820 -3.688 7.353 1.00 89.69 79 PHE A CA 1
ATOM 640 C C . PHE A 1 79 ? 3.071 -4.548 7.607 1.00 89.69 79 PHE A C 1
ATOM 642 O O . PHE A 1 79 ? 3.429 -5.395 6.799 1.00 89.69 79 PHE A O 1
ATOM 649 N N . TYR A 1 80 ? 3.770 -4.383 8.728 1.00 86.44 80 TYR A N 1
ATOM 650 C CA . TYR A 1 80 ? 5.014 -5.123 8.966 1.00 86.44 80 TYR A CA 1
ATOM 651 C C . TYR A 1 80 ? 4.822 -6.656 8.997 1.00 86.44 80 TYR A C 1
ATOM 653 O O . TYR A 1 80 ? 3.981 -7.165 9.736 1.00 86.44 80 TYR A O 1
ATOM 661 N N . ILE A 1 81 ? 5.623 -7.392 8.214 1.00 84.62 81 ILE A N 1
ATOM 662 C CA . ILE A 1 81 ? 5.574 -8.868 8.091 1.00 84.62 81 ILE A CA 1
ATOM 663 C C . ILE A 1 81 ? 4.178 -9.367 7.652 1.00 84.62 81 ILE A C 1
ATOM 665 O O . ILE A 1 81 ? 3.658 -10.350 8.171 1.00 84.62 81 ILE A O 1
ATOM 669 N N . CYS A 1 82 ? 3.520 -8.668 6.721 1.00 83.56 82 CYS A N 1
ATOM 670 C CA . CYS A 1 82 ? 2.277 -9.176 6.122 1.00 83.56 82 CYS A CA 1
ATOM 671 C C . CYS A 1 82 ? 2.572 -10.141 4.974 1.00 83.56 82 CYS A C 1
ATOM 673 O O . CYS A 1 82 ? 3.042 -9.724 3.916 1.00 83.56 82 CYS A O 1
ATOM 675 N N . ASP A 1 83 ? 2.230 -11.411 5.170 1.00 81.94 83 ASP A N 1
ATOM 676 C CA . ASP A 1 83 ? 2.332 -12.451 4.136 1.00 81.94 83 ASP A CA 1
ATOM 677 C C . ASP A 1 83 ? 0.995 -12.697 3.413 1.00 81.94 83 ASP A C 1
ATOM 679 O O . ASP A 1 83 ? 0.944 -13.491 2.483 1.00 81.94 83 ASP A O 1
ATOM 683 N N . GLY A 1 84 ? -0.094 -12.073 3.878 1.00 78.81 84 GLY A N 1
ATOM 684 C CA . GLY A 1 84 ? -1.443 -12.288 3.353 1.00 78.81 84 GLY A CA 1
ATOM 685 C C . GLY A 1 84 ? -1.744 -11.566 2.037 1.00 78.81 84 GLY A C 1
ATOM 686 O O . GLY A 1 84 ? -2.225 -12.232 1.121 1.00 78.81 84 GLY A O 1
ATOM 687 N N . PRO A 1 85 ? -1.516 -10.238 1.929 1.00 80.69 85 PRO A N 1
ATOM 688 C CA . PRO A 1 85 ? -2.041 -9.491 0.793 1.00 80.69 85 PRO A CA 1
ATOM 689 C C . PRO A 1 85 ? -1.344 -9.858 -0.519 1.00 80.69 85 PRO A C 1
ATOM 691 O O . PRO A 1 85 ? -0.120 -9.802 -0.594 1.00 80.69 85 PRO A O 1
ATOM 694 N N . GLU A 1 86 ? -2.128 -10.205 -1.541 1.00 79.69 86 GLU A N 1
ATOM 695 C CA . GLU A 1 86 ? -1.639 -10.506 -2.896 1.00 79.69 86 GLU A CA 1
ATOM 696 C C . GLU A 1 86 ? -1.368 -9.195 -3.649 1.00 79.69 86 GLU A C 1
ATOM 698 O O . GLU A 1 86 ? -0.274 -8.975 -4.172 1.00 79.69 86 GLU A O 1
ATOM 703 N N . ASP A 1 87 ? -2.336 -8.278 -3.578 1.00 73.88 87 ASP A N 1
ATOM 704 C CA . ASP A 1 87 ? -2.272 -6.940 -4.154 1.00 73.88 87 ASP A CA 1
ATOM 705 C C . ASP A 1 87 ? -2.526 -5.878 -3.078 1.00 73.88 87 ASP A C 1
ATOM 707 O O . ASP A 1 87 ? -3.384 -6.039 -2.204 1.00 73.88 87 ASP A O 1
ATOM 711 N N . LEU A 1 88 ? -1.817 -4.752 -3.170 1.00 80.69 88 LEU A N 1
ATOM 712 C CA . LEU A 1 88 ? -2.074 -3.573 -2.348 1.00 80.69 88 LEU A CA 1
ATOM 713 C C . LEU A 1 88 ? -2.141 -2.317 -3.216 1.00 80.69 88 LEU A C 1
ATOM 715 O O . LEU A 1 88 ? -1.137 -1.867 -3.767 1.00 80.69 88 LEU A O 1
ATOM 719 N N . ILE A 1 89 ? -3.330 -1.725 -3.303 1.00 82.44 89 ILE A N 1
ATOM 720 C CA . ILE A 1 89 ? -3.558 -0.482 -4.042 1.00 82.44 89 ILE A CA 1
ATOM 721 C C . ILE A 1 89 ? -3.525 0.680 -3.053 1.00 82.44 89 ILE A C 1
ATOM 723 O O . ILE A 1 89 ? -4.397 0.800 -2.189 1.00 82.44 89 ILE A O 1
ATOM 727 N N . LEU A 1 90 ? -2.510 1.532 -3.171 1.00 83.69 90 LEU A N 1
ATOM 728 C CA . LEU A 1 90 ? -2.402 2.751 -2.381 1.00 83.69 90 LEU A CA 1
ATOM 729 C C . LEU A 1 90 ? -3.240 3.867 -3.038 1.00 83.69 90 LEU A C 1
ATOM 731 O O . LEU A 1 90 ? -3.118 4.088 -4.243 1.00 83.69 90 LEU A O 1
ATOM 735 N N . PRO A 1 91 ? -4.094 4.578 -2.282 1.00 85.12 91 PRO A N 1
ATOM 736 C CA . PRO A 1 91 ? -4.988 5.580 -2.852 1.00 85.12 91 PRO A CA 1
ATOM 737 C C . PRO A 1 91 ? -4.243 6.866 -3.220 1.00 85.12 91 PRO A C 1
ATOM 739 O O . PRO A 1 91 ? -3.305 7.270 -2.538 1.00 85.12 91 PRO A O 1
ATOM 742 N N . GLU A 1 92 ? -4.726 7.568 -4.248 1.00 81.94 92 GLU A N 1
ATOM 743 C CA . GLU A 1 92 ? -4.150 8.834 -4.744 1.00 81.94 92 GLU A CA 1
ATOM 744 C C . GLU A 1 92 ? -4.086 9.950 -3.684 1.00 81.94 92 GLU A C 1
ATOM 746 O O . GLU A 1 92 ? -3.246 10.848 -3.759 1.00 81.94 92 GLU A O 1
ATOM 751 N N . SER A 1 93 ? -4.947 9.885 -2.665 1.00 89.25 93 SER A N 1
ATOM 752 C CA . SER A 1 93 ? -4.950 10.807 -1.524 1.00 89.25 93 SER A CA 1
ATOM 753 C C . SER A 1 93 ? -3.786 10.602 -0.549 1.00 89.25 93 SER A C 1
ATOM 755 O O . SER A 1 93 ? -3.606 11.423 0.355 1.00 89.25 93 SER A O 1
ATOM 757 N N . LEU A 1 94 ? -3.025 9.510 -0.676 1.00 88.94 94 LEU A N 1
ATOM 758 C CA . LEU A 1 94 ? -1.945 9.172 0.240 1.00 88.94 94 LEU A CA 1
ATOM 759 C C . LEU A 1 94 ? -0.791 10.167 0.078 1.00 88.94 94 LEU A C 1
ATOM 761 O O . LEU A 1 94 ? -0.161 10.247 -0.969 1.00 88.94 94 LEU A O 1
ATOM 765 N N . THR A 1 95 ? -0.492 10.913 1.141 1.00 89.12 95 THR A N 1
ATOM 766 C CA . THR A 1 95 ? 0.556 11.953 1.143 1.00 89.12 95 THR A CA 1
ATOM 767 C C . THR A 1 95 ? 1.641 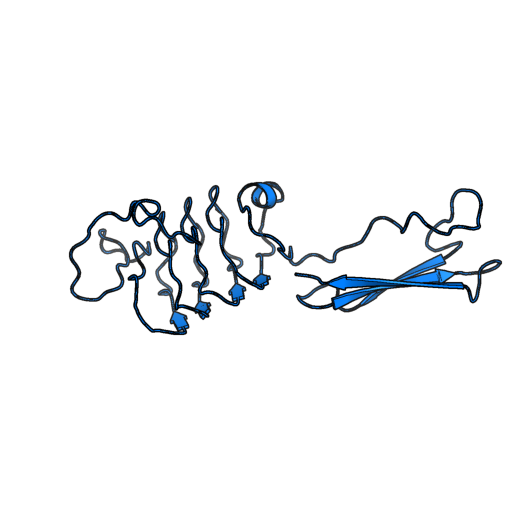11.700 2.180 1.00 89.12 95 THR A C 1
ATOM 769 O O . THR A 1 95 ? 2.645 12.412 2.201 1.00 89.12 95 THR A O 1
ATOM 772 N N . GLN A 1 96 ? 1.462 10.694 3.039 1.00 88.62 96 GLN A N 1
ATOM 773 C CA . GLN A 1 96 ? 2.407 10.331 4.086 1.00 88.62 96 GLN A CA 1
ATOM 774 C C . GLN A 1 96 ? 2.525 8.810 4.201 1.00 88.62 96 GLN A C 1
ATOM 776 O O . GLN A 1 96 ? 1.571 8.129 4.583 1.00 88.62 96 GLN A O 1
ATOM 781 N N . LEU A 1 97 ? 3.721 8.294 3.918 1.00 86.94 97 LEU A N 1
ATOM 782 C CA . LEU A 1 97 ? 4.088 6.895 4.107 1.00 86.94 97 LEU A CA 1
ATOM 783 C C . LEU A 1 97 ? 5.314 6.831 5.018 1.00 86.94 97 LEU A C 1
ATOM 785 O O . LEU A 1 97 ? 6.401 7.273 4.656 1.00 86.94 97 LEU A O 1
ATOM 789 N N . GLU A 1 98 ? 5.130 6.328 6.232 1.00 87.25 98 GLU A N 1
ATOM 790 C CA . GLU A 1 98 ? 6.192 6.315 7.237 1.00 87.25 98 GLU A CA 1
ATOM 791 C C . GLU A 1 98 ? 7.164 5.127 7.057 1.00 87.25 98 GLU A C 1
ATOM 793 O O . GLU A 1 98 ? 6.831 4.131 6.397 1.00 87.25 98 GLU A O 1
ATOM 798 N N . PRO A 1 99 ? 8.375 5.194 7.653 1.00 83.19 99 PRO A N 1
ATOM 799 C CA . PRO A 1 99 ? 9.391 4.152 7.526 1.00 83.19 99 PRO A CA 1
ATOM 800 C C . PRO A 1 99 ? 8.874 2.753 7.871 1.00 83.19 99 PRO A C 1
ATOM 802 O O . PRO A 1 99 ? 8.166 2.553 8.854 1.00 83.19 99 PRO A O 1
ATOM 805 N N . TYR A 1 100 ? 9.286 1.762 7.090 1.00 83.06 100 TYR A N 1
ATOM 806 C CA . TYR A 1 100 ? 8.972 0.342 7.253 1.00 83.06 100 TYR A CA 1
ATOM 807 C C . TYR A 1 100 ? 7.480 -0.017 7.214 1.00 83.06 100 TYR A C 1
ATOM 809 O O . TYR A 1 100 ? 7.125 -1.144 7.557 1.00 83.06 100 TYR A O 1
ATOM 817 N N . SER A 1 101 ? 6.611 0.900 6.784 1.00 86.62 101 SER A N 1
ATOM 818 C CA . SER A 1 101 ? 5.156 0.708 6.693 1.00 86.62 101 SER A CA 1
ATOM 819 C C . SER A 1 101 ? 4.743 -0.535 5.897 1.00 86.62 101 SER A C 1
ATOM 821 O O . SER A 1 101 ? 3.787 -1.181 6.305 1.00 86.62 101 SER A O 1
ATOM 823 N N . LEU A 1 102 ? 5.489 -0.923 4.853 1.00 84.19 102 LEU A N 1
ATOM 824 C CA . LEU A 1 102 ? 5.283 -2.153 4.058 1.00 84.19 102 LEU A CA 1
ATOM 825 C C . LEU A 1 102 ? 6.442 -3.171 4.183 1.00 84.19 102 LEU A C 1
ATOM 827 O O . LEU A 1 102 ? 6.672 -3.997 3.299 1.00 84.19 102 LEU A O 1
ATOM 831 N N . SER A 1 103 ? 7.253 -3.089 5.241 1.00 81.19 103 SER A N 1
ATOM 832 C CA . SER A 1 103 ? 8.479 -3.892 5.365 1.00 81.19 103 SER A CA 1
ATOM 833 C C . SER A 1 103 ? 8.207 -5.372 5.657 1.00 81.19 103 SER A C 1
ATOM 835 O O . SER A 1 103 ? 7.323 -5.717 6.443 1.00 81.19 103 SER A O 1
ATOM 837 N N . ASN A 1 104 ? 9.034 -6.247 5.072 1.00 78.88 104 ASN A N 1
ATOM 838 C CA . ASN A 1 104 ? 8.953 -7.707 5.188 1.00 78.88 104 ASN A CA 1
ATOM 839 C C . ASN A 1 104 ? 7.614 -8.311 4.737 1.00 78.88 104 ASN A C 1
ATOM 841 O O . ASN A 1 104 ? 7.278 -9.412 5.162 1.00 78.88 104 ASN A O 1
ATOM 845 N N . CYS A 1 105 ? 6.864 -7.616 3.885 1.00 78.00 105 CYS A N 1
ATOM 846 C CA . CYS A 1 105 ? 5.692 -8.189 3.243 1.00 78.00 105 CYS A CA 1
ATOM 847 C C . CYS A 1 105 ? 6.073 -9.105 2.076 1.00 78.00 105 CYS A C 1
ATOM 849 O O . CYS A 1 105 ? 7.095 -8.882 1.424 1.00 78.00 105 CYS A O 1
ATOM 851 N N . GLN A 1 106 ? 5.217 -10.081 1.775 1.00 75.38 106 GLN A N 1
ATOM 852 C CA . GLN A 1 106 ? 5.286 -10.893 0.550 1.00 75.38 106 GLN A CA 1
ATOM 853 C C . GLN A 1 106 ? 4.259 -10.438 -0.503 1.00 75.38 106 GLN A C 1
ATOM 855 O O . GLN A 1 106 ? 3.817 -11.248 -1.309 1.00 75.38 106 GLN A O 1
ATOM 860 N N . ILE A 1 107 ? 3.882 -9.153 -0.488 1.00 74.06 107 ILE A N 1
ATOM 861 C CA . ILE A 1 107 ? 2.918 -8.586 -1.443 1.00 74.06 107 ILE A CA 1
ATOM 862 C C . ILE A 1 107 ? 3.472 -8.723 -2.861 1.00 74.06 107 ILE A C 1
ATOM 864 O O . ILE A 1 107 ? 4.610 -8.318 -3.111 1.00 74.06 107 ILE A O 1
ATOM 868 N N . GLU A 1 108 ? 2.678 -9.292 -3.770 1.00 67.75 108 GLU A N 1
ATOM 869 C CA . GLU A 1 108 ? 3.110 -9.545 -5.144 1.00 67.75 108 GLU A CA 1
ATOM 870 C C . GLU A 1 108 ? 3.113 -8.265 -5.974 1.00 67.75 108 GLU A C 1
ATOM 872 O O . GLU A 1 108 ? 4.088 -8.019 -6.686 1.00 67.75 108 GLU A O 1
ATOM 877 N N . ASN A 1 109 ? 2.059 -7.448 -5.849 1.00 67.31 109 ASN A N 1
ATOM 878 C CA . ASN A 1 109 ? 1.930 -6.183 -6.567 1.00 67.31 109 ASN A CA 1
ATOM 879 C C . ASN A 1 109 ? 1.510 -5.054 -5.617 1.00 67.31 109 ASN A C 1
ATOM 881 O O . ASN A 1 109 ? 0.509 -5.146 -4.903 1.00 67.31 109 ASN A O 1
ATOM 885 N N . VAL A 1 110 ? 2.251 -3.946 -5.641 1.00 72.69 110 VAL A N 1
ATOM 886 C CA . VAL A 1 110 ? 1.856 -2.707 -4.959 1.00 72.69 110 VAL A CA 1
ATOM 887 C C . VAL A 1 110 ? 1.652 -1.625 -6.008 1.00 72.69 110 VAL A C 1
ATOM 889 O O . VAL A 1 110 ? 2.599 -1.242 -6.698 1.00 72.69 110 VAL A O 1
ATOM 892 N N . VAL A 1 111 ? 0.425 -1.115 -6.112 1.00 73.06 111 VAL A N 1
ATOM 893 C CA . VAL A 1 111 ? 0.107 0.029 -6.973 1.00 73.06 111 VAL A CA 1
ATOM 894 C C . VAL A 1 111 ? 0.309 1.299 -6.160 1.00 73.06 111 VAL A C 1
ATOM 896 O O . VAL A 1 111 ? -0.387 1.533 -5.173 1.00 73.06 111 VAL A O 1
ATOM 899 N N . LEU A 1 112 ? 1.298 2.092 -6.563 1.00 72.19 112 LEU A N 1
ATOM 900 C CA . LEU A 1 112 ? 1.661 3.348 -5.918 1.00 72.19 112 LEU A CA 1
ATOM 901 C C . LEU A 1 112 ? 0.814 4.510 -6.465 1.00 72.19 112 LEU A C 1
ATOM 903 O O . LEU A 1 112 ? 0.484 4.501 -7.654 1.00 72.19 112 LEU A O 1
ATOM 907 N N . PRO A 1 113 ? 0.491 5.524 -5.641 1.00 73.12 113 PRO A N 1
ATOM 908 C CA . PRO A 1 113 ? -0.254 6.682 -6.107 1.00 73.12 113 PRO A CA 1
ATOM 909 C C . PRO A 1 113 ? 0.644 7.593 -6.947 1.00 73.12 113 PRO A C 1
ATOM 911 O O . PRO A 1 113 ? 1.855 7.686 -6.722 1.00 73.12 113 PRO A O 1
ATOM 914 N N . SER A 1 114 ? 0.051 8.340 -7.876 1.00 68.06 114 SER A N 1
ATOM 915 C CA . SER A 1 114 ? 0.782 9.314 -8.701 1.00 68.06 114 SER A CA 1
ATOM 916 C C . SER A 1 114 ? 1.413 10.453 -7.884 1.00 68.06 114 SER A C 1
ATOM 918 O O . SER A 1 114 ? 2.381 11.081 -8.322 1.00 68.06 114 SER A O 1
ATOM 920 N N . THR A 1 115 ? 0.884 10.687 -6.680 1.00 68.12 115 THR A N 1
ATOM 921 C CA . THR A 1 115 ? 1.328 11.680 -5.692 1.00 68.12 115 THR A CA 1
ATOM 922 C C . THR A 1 115 ? 2.548 11.241 -4.874 1.00 68.12 115 THR A C 1
ATOM 924 O O . THR A 1 115 ? 3.055 12.022 -4.065 1.00 68.12 115 THR A O 1
ATOM 927 N N . MET A 1 116 ? 3.043 10.015 -5.082 1.00 69.06 116 MET A N 1
ATOM 928 C CA . MET A 1 116 ? 4.178 9.465 -4.344 1.00 69.06 116 MET A CA 1
ATOM 929 C C . MET A 1 116 ? 5.473 10.249 -4.584 1.00 69.06 116 MET A C 1
ATOM 931 O O . MET A 1 116 ? 5.830 10.582 -5.716 1.00 69.06 116 MET A O 1
ATOM 935 N N . GLN A 1 117 ? 6.195 10.501 -3.492 1.00 67.25 117 GLN A N 1
ATOM 936 C CA . GLN A 1 117 ? 7.492 11.174 -3.502 1.00 67.25 117 GLN A CA 1
ATOM 937 C C . GLN A 1 117 ? 8.634 10.159 -3.689 1.00 67.25 117 GLN A C 1
ATOM 939 O O . GLN A 1 117 ? 8.553 9.014 -3.237 1.00 67.25 117 GLN A O 1
ATOM 944 N N . ASP A 1 118 ? 9.707 10.577 -4.368 1.00 60.28 118 ASP A N 1
ATOM 945 C CA . ASP A 1 118 ? 10.841 9.715 -4.748 1.00 60.28 118 ASP A CA 1
ATOM 946 C C . ASP A 1 118 ? 11.622 9.144 -3.540 1.00 60.28 118 ASP A C 1
ATOM 948 O O . ASP A 1 118 ? 12.379 8.183 -3.674 1.00 60.28 118 ASP A O 1
ATOM 952 N N . ASP A 1 119 ? 11.447 9.699 -2.342 1.00 64.50 119 ASP A N 1
ATOM 953 C CA . ASP A 1 119 ? 12.095 9.257 -1.104 1.00 64.50 119 ASP A CA 1
ATOM 954 C C . ASP A 1 119 ? 11.379 8.075 -0.425 1.00 64.50 119 ASP A C 1
ATOM 956 O O . ASP A 1 119 ? 11.988 7.343 0.362 1.00 64.50 119 ASP A O 1
ATOM 960 N N . TRP A 1 120 ? 10.123 7.800 -0.785 1.00 65.31 120 TRP A N 1
ATOM 961 C CA . TRP A 1 120 ? 9.357 6.684 -0.220 1.00 65.31 120 TRP A CA 1
ATOM 962 C C . TRP A 1 120 ? 9.913 5.312 -0.620 1.00 65.31 120 TRP A C 1
ATOM 964 O O . TRP A 1 120 ? 9.697 4.328 0.093 1.00 65.31 120 TRP A O 1
ATOM 974 N N . PHE A 1 121 ? 10.697 5.246 -1.703 1.00 57.84 121 PHE A N 1
ATOM 975 C CA . PHE A 1 121 ? 11.375 4.026 -2.150 1.00 57.84 121 PHE A CA 1
ATOM 976 C C . PHE A 1 121 ? 12.398 3.491 -1.132 1.00 57.84 121 PHE A C 1
ATOM 978 O O . PHE A 1 121 ? 12.734 2.312 -1.149 1.00 57.84 121 PHE A O 1
ATOM 985 N N . ILE A 1 122 ? 12.907 4.341 -0.239 1.00 55.97 122 ILE A N 1
ATOM 986 C CA . ILE A 1 122 ? 13.846 3.928 0.816 1.00 55.97 122 ILE A CA 1
ATOM 987 C C . ILE A 1 122 ? 13.080 3.454 2.064 1.00 55.97 122 ILE A C 1
ATOM 989 O O . ILE A 1 122 ? 13.609 2.714 2.894 1.00 55.97 122 ILE A O 1
ATOM 993 N N . LEU A 1 123 ? 11.825 3.889 2.208 1.00 53.81 123 LEU A N 1
ATOM 994 C CA . LEU A 1 123 ? 11.023 3.701 3.414 1.00 53.81 123 LEU A CA 1
ATOM 995 C C . LEU A 1 123 ? 10.323 2.349 3.443 1.00 53.81 123 LEU A C 1
ATOM 997 O O . LEU A 1 123 ? 10.174 1.760 4.512 1.00 53.81 123 LEU A O 1
ATOM 1001 N N . CYS A 1 124 ? 9.927 1.826 2.291 1.00 58.03 124 CYS A N 1
ATOM 1002 C CA . CYS A 1 124 ? 9.476 0.449 2.188 1.00 58.03 124 CYS A CA 1
ATOM 1003 C C . CYS A 1 124 ? 10.715 -0.432 1.910 1.00 58.03 124 CYS A C 1
ATOM 1005 O O . CYS A 1 124 ? 11.688 0.026 1.336 1.00 58.03 124 CYS A O 1
ATOM 1007 N N . ASN A 1 125 ? 10.781 -1.672 2.390 1.00 57.56 125 ASN A N 1
ATOM 1008 C CA . ASN A 1 125 ? 11.920 -2.578 2.117 1.00 57.56 125 ASN A CA 1
ATOM 1009 C C . ASN A 1 125 ? 11.399 -3.861 1.461 1.00 57.56 125 ASN A C 1
ATOM 1011 O O . ASN A 1 125 ? 11.718 -4.983 1.847 1.00 57.56 125 ASN A O 1
ATOM 1015 N N . THR A 1 126 ? 10.470 -3.662 0.537 1.00 51.69 126 THR A N 1
ATOM 1016 C CA . THR A 1 126 ? 9.661 -4.682 -0.125 1.00 51.69 126 THR A CA 1
ATOM 1017 C C . THR A 1 126 ? 10.161 -4.794 -1.558 1.00 51.69 126 THR A C 1
ATOM 1019 O O . THR A 1 126 ? 10.358 -3.793 -2.245 1.00 51.69 126 THR A O 1
ATOM 1022 N N . TYR A 1 127 ? 10.424 -6.013 -2.012 1.00 47.56 127 TYR A N 1
ATOM 1023 C CA . TYR A 1 127 ? 10.997 -6.254 -3.329 1.00 47.56 127 TYR A CA 1
ATOM 1024 C C . TYR A 1 127 ? 9.932 -6.104 -4.426 1.00 47.56 127 TYR A C 1
ATOM 1026 O O . TYR A 1 127 ? 9.138 -7.015 -4.613 1.00 47.56 127 TYR A O 1
ATOM 1034 N N . GLY A 1 128 ? 9.990 -5.023 -5.212 1.00 50.75 128 GLY A N 1
ATOM 1035 C CA . GLY A 1 128 ? 9.232 -4.885 -6.468 1.00 50.75 128 GLY A CA 1
ATOM 1036 C C . GLY A 1 128 ? 8.026 -3.955 -6.390 1.00 50.75 128 GLY A C 1
ATOM 1037 O O . GLY A 1 128 ? 6.901 -4.431 -6.370 1.00 50.75 128 GLY A O 1
ATOM 1038 N N . TRP A 1 129 ? 8.262 -2.640 -6.362 1.00 56.22 129 TRP A N 1
ATOM 1039 C CA . TRP A 1 129 ? 7.185 -1.673 -6.584 1.00 56.22 129 TRP A CA 1
ATOM 1040 C C . TRP A 1 129 ? 7.200 -1.120 -7.996 1.00 56.22 129 TRP A C 1
ATOM 1042 O O . TRP A 1 129 ? 8.262 -0.825 -8.562 1.00 56.22 129 TRP A O 1
ATOM 1052 N N . TYR A 1 130 ? 5.994 -0.817 -8.462 1.00 52.44 130 TYR A N 1
ATOM 1053 C CA . TYR A 1 130 ? 5.755 -0.085 -9.681 1.00 52.44 130 TYR A CA 1
ATOM 1054 C C . TYR A 1 130 ? 5.255 1.334 -9.378 1.00 52.44 130 TYR A C 1
ATOM 1056 O O . TYR A 1 130 ? 4.227 1.538 -8.740 1.00 52.44 130 TYR A O 1
ATOM 1064 N N . SER A 1 131 ? 5.998 2.338 -9.849 1.00 51.16 131 SER A N 1
ATOM 1065 C CA . SER A 1 131 ? 5.805 3.760 -9.522 1.00 51.16 131 SER A CA 1
ATOM 1066 C C . SER A 1 131 ? 4.621 4.438 -10.221 1.00 51.16 131 SER A C 1
ATOM 1068 O O . SER A 1 131 ? 4.484 5.656 -10.128 1.00 51.16 131 SER A O 1
ATOM 1070 N N . GLY A 1 132 ? 3.837 3.703 -11.018 1.00 52.19 132 GLY A N 1
ATOM 1071 C CA . GLY A 1 132 ? 2.820 4.281 -11.905 1.00 52.19 132 GLY A CA 1
ATOM 1072 C C . GLY A 1 132 ? 3.396 5.044 -13.109 1.00 52.19 132 GLY A C 1
ATOM 1073 O O . GLY A 1 132 ? 2.659 5.386 -14.032 1.00 52.19 132 GLY A O 1
ATOM 1074 N N . LYS A 1 133 ? 4.712 5.296 -13.141 1.00 55.19 133 LYS A N 1
ATOM 1075 C CA . LYS A 1 133 ? 5.407 5.984 -14.235 1.00 55.19 133 LYS A CA 1
ATOM 1076 C C . LYS A 1 133 ? 6.086 4.967 -15.160 1.00 55.19 133 LYS A C 1
ATOM 1078 O O . LYS A 1 133 ? 6.701 4.020 -14.662 1.00 55.19 133 LYS A O 1
ATOM 1083 N N . PRO A 1 134 ? 6.081 5.197 -16.488 1.00 54.72 134 PRO A N 1
ATOM 1084 C CA . PRO A 1 134 ? 6.784 4.333 -17.424 1.00 54.72 134 PRO A CA 1
ATOM 1085 C C . PRO A 1 134 ? 8.258 4.136 -17.060 1.00 54.72 134 PRO A C 1
ATOM 1087 O O . PRO A 1 134 ? 9.006 5.108 -16.938 1.00 54.72 134 PRO A O 1
ATOM 1090 N N . TYR A 1 135 ? 8.704 2.883 -16.925 1.00 57.62 135 TYR A N 1
ATOM 1091 C CA . TYR A 1 135 ? 10.120 2.584 -16.705 1.00 57.62 135 TYR A CA 1
ATOM 1092 C C . TYR A 1 135 ? 10.891 2.686 -18.022 1.00 57.62 135 TYR A C 1
ATOM 1094 O O . TYR A 1 135 ? 10.798 1.815 -18.885 1.00 57.62 135 TYR A O 1
ATOM 1102 N N . LEU A 1 136 ? 11.673 3.745 -18.190 1.00 61.28 136 LEU A N 1
ATOM 1103 C CA . LEU A 1 136 ? 12.540 3.922 -19.353 1.00 61.28 136 LEU A CA 1
ATOM 1104 C C . LEU A 1 136 ? 13.952 3.439 -18.981 1.00 61.28 136 LEU A C 1
ATOM 1106 O O . LEU A 1 136 ? 14.700 4.197 -18.362 1.00 61.28 136 LEU A O 1
ATOM 1110 N N . PRO A 1 137 ? 14.346 2.180 -19.271 1.00 52.75 137 PRO A N 1
ATOM 1111 C CA . PRO A 1 137 ? 15.720 1.755 -19.051 1.00 52.75 137 PRO A CA 1
ATOM 1112 C C . PRO A 1 137 ? 16.661 2.678 -19.827 1.00 52.75 137 PRO A C 1
ATOM 1114 O O . PRO A 1 137 ? 16.515 2.837 -21.039 1.00 52.75 137 PRO A O 1
ATOM 1117 N N . GLY A 1 138 ? 17.637 3.263 -19.126 1.00 49.12 138 GLY A N 1
ATOM 1118 C CA . GLY A 1 138 ? 18.750 3.959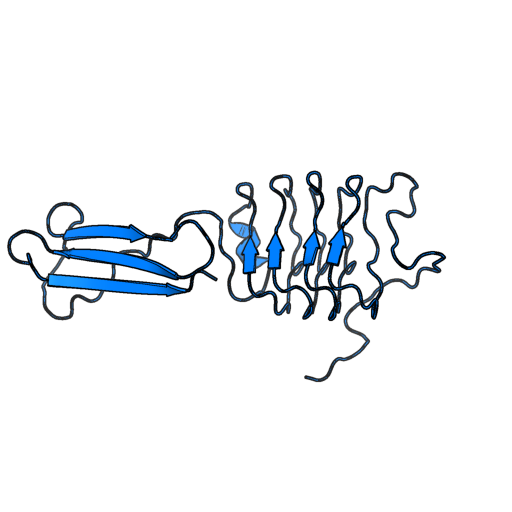 -19.761 1.00 49.12 138 GLY A CA 1
ATOM 1119 C C . GLY A 1 138 ? 19.422 3.009 -20.750 1.00 49.12 138 GLY A C 1
ATOM 1120 O O . GLY A 1 138 ? 19.759 1.885 -20.380 1.00 49.12 138 GLY A O 1
ATOM 1121 N N . VAL A 1 139 ? 19.516 3.459 -22.002 1.00 49.34 139 VAL A N 1
ATOM 1122 C CA . VAL A 1 139 ? 19.917 2.717 -23.206 1.00 49.34 139 VAL A CA 1
ATOM 1123 C C . VAL A 1 139 ? 20.855 1.540 -22.913 1.00 49.34 139 VAL A C 1
ATOM 1125 O O . VAL A 1 139 ? 21.935 1.696 -22.340 1.00 49.34 139 VAL A O 1
ATOM 1128 N N . VAL A 1 140 ? 20.403 0.358 -23.344 1.00 46.94 140 VAL A N 1
ATOM 1129 C CA . VAL A 1 140 ? 21.097 -0.934 -23.295 1.00 46.94 140 VAL A CA 1
ATOM 1130 C C . VAL A 1 140 ? 22.552 -0.760 -23.732 1.00 46.94 140 VAL A C 1
ATOM 1132 O O . VAL A 1 140 ? 22.836 -0.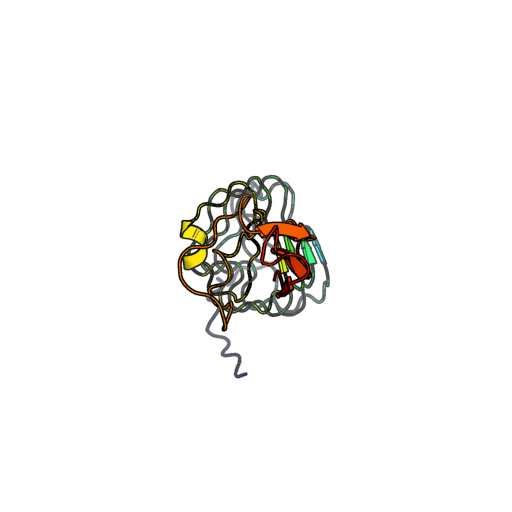459 -24.887 1.00 46.94 140 VAL A O 1
ATOM 1135 N N . ARG A 1 141 ? 23.488 -0.950 -22.797 1.00 44.09 141 ARG A N 1
ATOM 1136 C CA . ARG A 1 141 ? 24.923 -0.728 -23.021 1.00 44.09 141 ARG A CA 1
ATOM 1137 C C . ARG A 1 141 ? 25.650 -1.858 -23.760 1.00 44.09 141 ARG A C 1
ATOM 1139 O O . ARG A 1 141 ? 26.866 -1.789 -23.865 1.00 44.09 141 ARG A O 1
ATOM 1146 N N . ASN A 1 142 ? 24.936 -2.841 -24.307 1.00 45.62 142 ASN A N 1
ATOM 1147 C CA . ASN A 1 142 ? 25.540 -3.939 -25.060 1.00 45.62 142 ASN A CA 1
ATOM 1148 C C . ASN A 1 142 ? 24.926 -4.049 -26.456 1.00 45.62 142 ASN A C 1
ATOM 1150 O O . ASN A 1 142 ? 23.962 -4.777 -26.680 1.00 45.62 142 ASN A O 1
ATOM 1154 N N . PHE A 1 143 ? 25.545 -3.363 -27.411 1.00 48.44 143 PHE A N 1
ATOM 1155 C CA . PHE A 1 143 ? 25.714 -3.936 -28.739 1.00 48.44 143 PHE A CA 1
ATOM 1156 C C . PHE A 1 143 ? 27.141 -4.471 -28.765 1.00 48.44 143 PHE A C 1
ATOM 1158 O O . PHE A 1 143 ? 28.072 -3.703 -28.989 1.00 48.44 143 PHE A O 1
ATOM 1165 N N . ASP A 1 144 ? 27.333 -5.764 -28.502 1.00 45.25 144 ASP A N 1
ATOM 1166 C CA . ASP A 1 144 ? 28.660 -6.393 -28.358 1.00 45.25 144 ASP A CA 1
ATOM 1167 C C . ASP A 1 144 ? 29.534 -6.349 -29.636 1.00 45.25 144 ASP A C 1
ATOM 1169 O O . ASP A 1 144 ? 30.562 -7.012 -29.713 1.00 45.25 144 ASP A O 1
ATOM 1173 N N . THR A 1 145 ? 29.172 -5.565 -30.658 1.00 46.25 145 THR A N 1
ATOM 1174 C CA . THR A 1 145 ? 29.927 -5.437 -31.913 1.00 46.25 145 THR A CA 1
ATOM 1175 C C . THR A 1 145 ? 29.770 -4.079 -32.617 1.00 46.25 145 THR A C 1
ATOM 1177 O O . THR A 1 145 ? 29.637 -4.064 -33.838 1.00 46.25 145 THR A O 1
ATOM 1180 N N . MET A 1 146 ? 29.780 -2.917 -31.939 1.00 47.25 146 MET A N 1
ATOM 1181 C CA . MET A 1 146 ? 29.886 -1.649 -32.698 1.00 47.25 146 MET A CA 1
ATOM 1182 C C . MET A 1 146 ? 30.458 -0.439 -31.927 1.00 47.25 146 MET A C 1
ATOM 1184 O O . MET A 1 146 ? 30.116 -0.235 -30.763 1.00 47.25 146 MET A O 1
ATOM 1188 N N . PRO A 1 147 ? 31.337 0.374 -32.555 1.00 44.91 147 PRO A N 1
ATOM 1189 C CA . PRO A 1 147 ? 32.107 1.418 -31.884 1.00 44.91 147 PRO A CA 1
ATOM 1190 C C . PRO A 1 147 ? 31.283 2.701 -31.676 1.00 44.91 147 PRO A C 1
ATOM 1192 O O . PRO A 1 147 ? 30.640 3.185 -32.597 1.00 44.91 147 PRO A O 1
ATOM 1195 N N . TYR A 1 148 ? 31.359 3.253 -30.463 1.00 46.97 148 TYR A N 1
ATOM 1196 C CA . TYR A 1 148 ? 31.035 4.630 -30.056 1.00 46.97 148 TYR A CA 1
ATOM 1197 C C . TYR A 1 148 ? 29.723 5.283 -30.556 1.00 46.97 148 TYR A C 1
ATOM 1199 O O . TYR A 1 148 ? 29.629 5.797 -31.664 1.00 46.97 148 TYR A O 1
ATOM 1207 N N . GLY A 1 149 ? 28.779 5.469 -29.621 1.00 56.62 149 GLY A N 1
ATOM 1208 C CA . GLY A 1 149 ? 27.898 6.647 -29.607 1.00 56.62 149 GLY A CA 1
ATOM 1209 C C . GLY A 1 149 ? 26.688 6.627 -30.543 1.00 56.62 149 GLY A C 1
ATOM 1210 O O . GLY A 1 149 ? 26.413 7.641 -31.184 1.00 56.62 149 GLY A O 1
ATOM 1211 N N . MET A 1 150 ? 25.949 5.517 -30.590 1.00 65.12 150 MET A N 1
ATOM 1212 C CA . MET A 1 150 ? 24.652 5.460 -31.273 1.00 65.12 150 MET A CA 1
ATOM 1213 C C . MET A 1 150 ? 23.648 6.435 -30.642 1.00 65.12 150 MET A C 1
ATOM 1215 O O . MET A 1 150 ? 23.490 6.475 -29.418 1.00 65.12 150 MET A O 1
ATOM 1219 N N . ARG A 1 151 ? 22.938 7.196 -31.477 1.00 69.31 151 ARG A N 1
ATOM 1220 C CA . ARG A 1 151 ? 21.936 8.186 -31.064 1.00 69.31 151 ARG A CA 1
ATOM 1221 C C . ARG A 1 151 ? 20.529 7.698 -31.392 1.00 69.31 151 ARG A C 1
ATOM 1223 O O . ARG A 1 151 ? 20.241 7.346 -32.538 1.00 69.31 151 ARG A O 1
ATOM 1230 N N . GLU A 1 152 ? 19.651 7.727 -30.393 1.00 68.94 152 GLU A N 1
ATOM 1231 C CA . GLU A 1 152 ? 18.222 7.480 -30.589 1.00 68.94 152 GLU A CA 1
ATOM 1232 C C . GLU A 1 152 ? 17.638 8.497 -31.589 1.00 68.94 152 GLU A C 1
ATOM 1234 O O . GLU A 1 152 ? 17.994 9.676 -31.574 1.00 68.94 152 GLU A O 1
ATOM 1239 N N . GLY A 1 153 ? 16.797 8.024 -32.507 1.00 73.50 153 GLY A N 1
ATOM 1240 C CA . GLY A 1 153 ? 16.203 8.799 -33.599 1.00 73.50 153 GLY A CA 1
ATOM 1241 C C . GLY A 1 153 ? 17.104 8.992 -34.825 1.00 73.50 153 GLY A C 1
ATOM 1242 O O . GLY A 1 153 ? 16.615 9.419 -35.868 1.00 73.50 153 GLY A O 1
ATOM 1243 N N . ARG A 1 154 ? 18.401 8.667 -34.733 1.00 79.12 154 ARG A N 1
ATOM 1244 C CA . ARG A 1 154 ? 19.340 8.713 -35.868 1.00 79.12 154 ARG A CA 1
ATOM 1245 C C . ARG A 1 154 ? 19.784 7.322 -36.295 1.00 79.12 154 ARG A C 1
ATOM 1247 O O . ARG A 1 154 ? 19.688 6.982 -37.468 1.00 79.12 154 ARG A O 1
ATOM 1254 N N . ASP A 1 155 ? 20.300 6.558 -35.337 1.00 73.12 155 ASP A N 1
ATOM 1255 C CA . ASP A 1 155 ? 20.914 5.254 -35.588 1.00 73.12 155 ASP A CA 1
ATOM 1256 C C . ASP A 1 155 ? 19.966 4.117 -35.181 1.00 73.12 155 ASP A C 1
ATOM 1258 O O . ASP A 1 155 ? 20.031 3.026 -35.733 1.00 73.12 155 ASP A O 1
ATOM 1262 N N . TYR A 1 156 ? 19.058 4.365 -34.235 1.00 75.31 156 TYR A N 1
ATOM 1263 C CA . TYR A 1 156 ? 18.035 3.413 -33.802 1.00 75.31 156 TYR A CA 1
ATOM 1264 C C . TYR A 1 156 ? 16.815 4.129 -33.214 1.00 75.31 156 TYR A C 1
ATOM 1266 O O . TYR A 1 156 ? 16.908 5.282 -32.799 1.00 75.31 156 TYR A O 1
ATOM 1274 N N . THR A 1 157 ? 15.691 3.426 -33.096 1.00 78.50 157 THR A N 1
ATOM 1275 C CA . THR A 1 157 ? 14.513 3.859 -32.321 1.00 78.50 157 THR A CA 1
ATOM 1276 C C . THR A 1 157 ? 14.201 2.869 -31.209 1.00 78.50 157 THR A C 1
ATOM 1278 O O . THR A 1 157 ? 14.412 1.666 -31.391 1.00 78.50 157 THR A O 1
ATOM 1281 N N . ILE A 1 158 ? 13.652 3.352 -30.091 1.00 77.88 158 ILE A N 1
ATOM 1282 C CA . ILE A 1 158 ? 13.121 2.504 -29.019 1.00 77.88 158 ILE A CA 1
ATOM 1283 C C . ILE A 1 158 ? 11.597 2.627 -28.967 1.00 77.88 158 ILE A C 1
ATOM 1285 O O . ILE A 1 158 ? 11.040 3.719 -29.036 1.00 77.88 158 ILE A O 1
ATOM 1289 N N . GLN A 1 159 ? 10.913 1.495 -28.822 1.00 78.75 159 GLN A N 1
ATOM 1290 C CA . GLN A 1 159 ? 9.480 1.440 -28.546 1.00 78.75 159 GLN A CA 1
ATOM 1291 C C . GLN A 1 159 ? 9.220 0.672 -27.255 1.00 78.75 159 GLN A C 1
ATOM 1293 O O . GLN A 1 159 ? 9.800 -0.393 -27.025 1.00 78.75 159 GLN A O 1
ATOM 1298 N N . TYR A 1 160 ? 8.310 1.191 -26.434 1.00 77.00 160 TYR A N 1
ATOM 1299 C CA . TYR A 1 160 ? 7.906 0.577 -25.174 1.00 77.00 160 TYR A CA 1
ATOM 1300 C C . TYR A 1 160 ? 6.473 0.059 -25.266 1.00 77.00 160 TYR A C 1
ATOM 1302 O O . TYR A 1 160 ? 5.594 0.726 -25.808 1.00 77.00 160 TYR A O 1
ATOM 1310 N N . LYS A 1 161 ? 6.229 -1.123 -24.701 1.00 79.25 161 LYS A N 1
ATOM 1311 C CA . LYS A 1 161 ? 4.901 -1.732 -24.594 1.00 79.25 161 LYS A CA 1
ATOM 1312 C C . LYS A 1 161 ? 4.679 -2.267 -23.184 1.00 79.25 161 LYS A C 1
ATOM 1314 O O . LYS A 1 161 ? 5.610 -2.814 -22.594 1.00 79.25 161 LYS A O 1
ATOM 1319 N N . ASN A 1 162 ? 3.445 -2.141 -22.684 1.00 75.62 162 ASN A N 1
ATOM 1320 C CA . ASN A 1 162 ? 3.017 -2.626 -21.363 1.00 75.62 162 ASN A CA 1
ATOM 1321 C C . ASN A 1 162 ? 3.944 -2.138 -20.241 1.00 75.62 162 ASN A C 1
ATOM 1323 O O . ASN A 1 162 ? 4.354 -2.898 -19.372 1.00 75.62 162 ASN A O 1
ATOM 1327 N N . ASN A 1 163 ? 4.348 -0.875 -20.339 1.00 69.38 163 ASN A N 1
ATOM 1328 C CA . ASN A 1 163 ? 5.319 -0.259 -19.442 1.00 69.38 163 ASN A CA 1
ATOM 1329 C C . ASN A 1 163 ? 4.657 0.691 -18.439 1.00 69.38 163 ASN A C 1
ATOM 1331 O O . ASN A 1 163 ? 5.362 1.372 -17.713 1.00 69.38 163 ASN A O 1
ATOM 1335 N N . ALA A 1 164 ? 3.326 0.777 -18.467 1.00 62.38 164 ALA A N 1
ATOM 1336 C CA . ALA A 1 164 ? 2.528 1.692 -17.663 1.00 62.38 164 ALA A CA 1
ATOM 1337 C C . ALA A 1 164 ? 1.748 0.981 -16.534 1.00 62.38 164 ALA A C 1
ATOM 1339 O O . ALA A 1 164 ? 1.205 1.657 -15.668 1.00 62.38 164 ALA A O 1
ATOM 1340 N N . GLU A 1 165 ? 1.705 -0.355 -16.535 1.00 63.47 165 GLU A N 1
ATOM 1341 C CA . GLU A 1 165 ? 0.898 -1.192 -15.636 1.00 63.47 165 GLU A CA 1
ATOM 1342 C C . GLU A 1 165 ? 1.713 -2.428 -15.190 1.00 63.47 165 GLU A C 1
ATOM 1344 O O . GLU A 1 165 ? 2.637 -2.824 -15.917 1.00 63.47 165 GLU A O 1
ATOM 1349 N N . PRO A 1 166 ? 1.393 -3.054 -14.035 1.00 62.50 166 PRO A N 1
ATOM 1350 C CA . PRO A 1 166 ? 2.012 -4.307 -13.595 1.00 62.50 166 PRO A CA 1
ATOM 1351 C C . PRO A 1 166 ? 1.934 -5.404 -14.666 1.00 62.50 166 PRO A C 1
ATOM 1353 O O . PRO A 1 166 ? 0.926 -5.558 -15.356 1.00 62.50 166 PRO A O 1
ATOM 1356 N N . GLY A 1 167 ? 3.008 -6.182 -14.828 1.00 66.62 167 GLY A N 1
ATOM 1357 C CA . GLY A 1 167 ? 3.077 -7.216 -15.860 1.00 66.62 167 GLY A CA 1
ATOM 1358 C C . GLY A 1 167 ? 4.457 -7.357 -16.495 1.00 66.62 167 GLY A C 1
ATOM 1359 O O . GLY A 1 167 ? 5.490 -7.324 -15.833 1.00 66.62 167 GLY A O 1
ATOM 1360 N N . THR A 1 168 ? 4.512 -7.595 -17.807 1.00 65.06 168 THR A N 1
ATOM 1361 C CA . THR A 1 168 ? 5.792 -7.679 -18.535 1.00 65.06 168 THR A CA 1
ATOM 1362 C C . THR A 1 168 ? 5.947 -6.477 -19.453 1.00 65.06 168 THR A C 1
ATOM 1364 O O . THR A 1 168 ? 5.358 -6.454 -20.538 1.00 65.06 168 THR A O 1
ATOM 1367 N N . ALA A 1 169 ? 6.790 -5.522 -19.056 1.00 71.94 169 ALA A N 1
ATOM 1368 C CA . ALA A 1 169 ? 7.214 -4.451 -19.946 1.00 71.94 169 ALA A CA 1
ATOM 1369 C C . ALA A 1 169 ? 8.160 -4.999 -21.006 1.00 71.94 169 ALA A C 1
ATOM 1371 O O . ALA A 1 169 ? 9.049 -5.814 -20.736 1.00 71.94 169 ALA A O 1
ATOM 1372 N N . THR A 1 170 ? 7.971 -4.511 -22.226 1.00 70.69 170 THR A N 1
ATOM 1373 C CA . THR A 1 170 ? 8.837 -4.813 -23.361 1.00 70.69 170 THR A CA 1
ATOM 1374 C C . THR A 1 170 ? 9.408 -3.516 -23.909 1.00 70.69 170 THR A C 1
ATOM 1376 O O . THR A 1 170 ? 8.653 -2.603 -24.239 1.00 70.69 170 THR A O 1
ATOM 1379 N N . ALA A 1 171 ? 10.730 -3.454 -24.036 1.00 73.25 171 ALA A N 1
ATOM 1380 C CA . ALA A 1 171 ? 11.429 -2.432 -24.802 1.00 73.25 171 ALA A CA 1
ATOM 1381 C C . ALA A 1 171 ? 11.991 -3.079 -26.073 1.00 73.25 171 ALA A C 1
ATOM 1383 O O . ALA A 1 171 ? 12.682 -4.097 -25.995 1.00 73.25 171 ALA A O 1
ATOM 1384 N N . THR A 1 172 ? 11.682 -2.507 -27.232 1.00 72.88 172 THR A N 1
ATOM 1385 C CA . THR A 1 172 ? 12.156 -2.989 -28.535 1.00 72.88 172 THR A CA 1
ATOM 1386 C C . THR A 1 172 ? 13.037 -1.927 -29.160 1.00 72.88 172 THR A C 1
ATOM 1388 O O . THR A 1 172 ? 12.600 -0.794 -29.332 1.00 72.88 172 THR A O 1
ATOM 1391 N N . VAL A 1 173 ? 14.269 -2.301 -29.493 1.00 75.62 173 VAL A N 1
ATOM 1392 C CA . VAL A 1 173 ? 15.234 -1.450 -30.185 1.00 75.62 173 VAL A CA 1
ATOM 1393 C C . VAL A 1 173 ? 15.319 -1.900 -31.636 1.00 75.62 173 VAL A C 1
ATOM 1395 O O . VAL A 1 173 ? 15.601 -3.070 -31.903 1.00 75.62 173 VAL A O 1
ATOM 1398 N N . GLN A 1 174 ? 15.086 -0.971 -32.557 1.00 80.19 174 GLN A N 1
ATOM 1399 C CA . GLN A 1 174 ? 15.191 -1.174 -34.000 1.00 80.19 174 GLN A CA 1
ATOM 1400 C C . GLN A 1 174 ? 16.343 -0.333 -34.540 1.00 80.19 174 GLN A C 1
ATOM 1402 O O . GLN A 1 174 ? 16.318 0.889 -34.404 1.00 80.19 174 GLN A O 1
ATOM 1407 N N . GLY A 1 175 ? 17.340 -0.976 -35.150 1.00 77.06 175 GLY A N 1
ATOM 1408 C CA . GLY A 1 175 ? 18.404 -0.281 -35.869 1.00 77.06 175 GLY A CA 1
ATOM 1409 C C . GLY A 1 175 ? 17.895 0.384 -37.150 1.00 77.06 175 GLY A C 1
ATOM 1410 O O . GLY A 1 175 ? 16.965 -0.105 -37.792 1.00 77.06 175 GLY A O 1
ATOM 1411 N N . MET A 1 176 ? 18.519 1.498 -37.520 1.00 75.38 176 MET A N 1
ATOM 1412 C CA . MET A 1 176 ? 18.230 2.288 -38.716 1.00 75.38 176 MET A CA 1
ATOM 1413 C C . MET A 1 176 ? 19.496 2.462 -39.569 1.00 75.38 176 MET A C 1
ATOM 1415 O O . MET A 1 176 ? 20.622 2.401 -39.068 1.00 75.38 176 MET A O 1
ATOM 1419 N N . GLY A 1 177 ? 19.327 2.696 -40.873 1.00 80.50 177 GLY A N 1
ATOM 1420 C CA . GLY A 1 177 ? 20.438 2.940 -41.795 1.00 80.50 177 GLY A CA 1
ATOM 1421 C C . GLY A 1 177 ? 21.404 1.755 -41.886 1.00 80.50 177 GLY A C 1
ATOM 1422 O O . GLY A 1 177 ? 21.014 0.646 -42.225 1.00 80.50 177 GLY A O 1
ATOM 1423 N N . ILE A 1 178 ? 22.684 1.968 -41.563 1.00 70.06 178 ILE A N 1
ATOM 1424 C CA . ILE A 1 178 ? 23.744 0.942 -41.692 1.00 70.06 178 ILE A CA 1
ATOM 1425 C C . ILE A 1 178 ? 23.497 -0.276 -40.780 1.00 70.06 178 ILE A C 1
ATOM 1427 O O . ILE A 1 178 ? 24.023 -1.361 -41.025 1.00 70.06 178 ILE A O 1
ATOM 1431 N N . ILE A 1 179 ? 22.700 -0.106 -39.725 1.00 69.19 179 ILE A N 1
ATOM 1432 C CA . ILE A 1 179 ? 22.339 -1.177 -38.788 1.00 69.19 179 ILE A CA 1
ATOM 1433 C C . ILE A 1 179 ? 20.869 -1.590 -38.893 1.00 69.19 179 ILE A C 1
ATOM 1435 O O . ILE A 1 179 ? 20.346 -2.255 -37.998 1.00 69.19 179 ILE A O 1
ATOM 1439 N N . GLU A 1 180 ? 20.203 -1.203 -39.979 1.00 77.12 180 GLU A N 1
ATOM 1440 C CA . GLU A 1 180 ? 18.850 -1.642 -40.292 1.00 77.12 180 GLU A CA 1
ATOM 1441 C C . GLU A 1 180 ? 18.755 -3.175 -40.320 1.00 77.12 180 GLU A C 1
ATOM 1443 O O . GLU A 1 180 ? 19.671 -3.878 -40.749 1.00 77.12 180 GLU A O 1
ATOM 1448 N N . GLY A 1 181 ? 17.656 -3.711 -39.785 1.00 66.69 181 GLY A N 1
ATOM 1449 C CA . GLY A 1 181 ? 17.458 -5.155 -39.652 1.00 66.69 181 GLY A CA 1
ATOM 1450 C C . GLY A 1 181 ? 18.157 -5.798 -38.448 1.00 66.69 181 GLY A C 1
ATOM 1451 O O . GLY A 1 181 ? 17.996 -7.001 -38.238 1.00 66.69 181 GLY A O 1
ATOM 1452 N N . LYS A 1 182 ? 18.889 -5.032 -37.624 1.00 70.12 182 LYS A N 1
ATOM 1453 C CA . LYS A 1 182 ? 19.339 -5.475 -36.295 1.00 70.12 182 LYS A CA 1
ATOM 1454 C C . LYS A 1 182 ? 18.331 -5.044 -35.229 1.00 70.12 182 LYS A C 1
ATOM 1456 O O . LYS A 1 182 ? 17.953 -3.875 -35.158 1.00 70.12 182 LYS A O 1
ATOM 1461 N N . TRP A 1 183 ? 17.936 -5.985 -34.373 1.00 62.53 183 TRP A N 1
ATOM 1462 C CA . TRP A 1 183 ? 16.905 -5.778 -33.354 1.00 62.53 183 TRP A CA 1
ATOM 1463 C C . TRP A 1 183 ? 17.357 -6.326 -32.008 1.00 62.53 183 TRP A C 1
ATOM 1465 O O . TRP A 1 183 ? 18.012 -7.367 -31.946 1.00 62.53 183 TRP A O 1
ATOM 1475 N N . ALA A 1 184 ? 16.940 -5.666 -30.934 1.00 61.94 184 ALA A N 1
ATOM 1476 C CA . ALA A 1 184 ? 17.039 -6.202 -29.584 1.00 61.94 184 ALA A CA 1
ATOM 1477 C C . ALA A 1 184 ? 15.706 -6.005 -28.861 1.00 61.94 184 ALA A C 1
ATOM 1479 O O . ALA A 1 184 ? 15.074 -4.957 -28.982 1.00 61.94 184 ALA A O 1
ATOM 1480 N N . SER A 1 185 ? 15.275 -7.009 -28.100 1.00 56.62 185 SER A N 1
ATOM 1481 C CA . SER A 1 185 ? 14.096 -6.903 -27.243 1.00 56.62 185 SER A CA 1
ATOM 1482 C C . SER A 1 185 ? 14.492 -7.222 -25.813 1.00 56.62 185 SER A C 1
ATOM 1484 O O .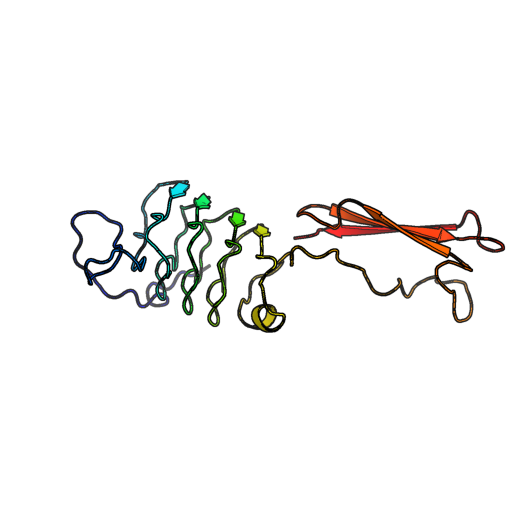 SER A 1 185 ? 15.020 -8.297 -25.532 1.00 56.62 185 SER A O 1
ATOM 1486 N N . LEU A 1 186 ? 14.236 -6.277 -24.913 1.00 59.59 186 LEU A N 1
ATOM 1487 C CA . LEU A 1 186 ? 14.391 -6.470 -23.483 1.00 59.59 186 LEU A CA 1
ATOM 1488 C C . LEU A 1 186 ? 13.007 -6.653 -22.873 1.00 59.59 186 LEU A C 1
ATOM 1490 O O . LEU A 1 186 ? 12.138 -5.788 -23.003 1.00 59.59 186 LEU A O 1
ATOM 1494 N N . LYS A 1 187 ? 12.823 -7.768 -22.172 1.00 61.38 187 LYS A N 1
ATOM 1495 C CA . LYS A 1 187 ? 11.639 -8.012 -21.354 1.00 61.38 187 LYS A CA 1
ATOM 1496 C C . LYS A 1 187 ? 12.031 -7.891 -19.899 1.00 61.38 187 LYS A C 1
ATOM 1498 O O . LYS A 1 187 ? 12.949 -8.572 -19.444 1.00 61.38 187 LYS A O 1
ATOM 1503 N N . LYS A 1 188 ? 11.325 -7.038 -19.170 1.00 60.16 188 LYS A N 1
ATOM 1504 C CA . LYS A 1 188 ? 11.485 -6.913 -17.727 1.00 60.16 188 LYS A CA 1
ATOM 1505 C C . LYS A 1 188 ? 10.129 -7.143 -17.090 1.00 60.16 188 LYS A C 1
ATOM 1507 O O . LYS A 1 188 ? 9.139 -6.540 -17.500 1.00 60.16 188 LYS A O 1
ATOM 1512 N N . LYS A 1 189 ? 10.091 -8.026 -16.091 1.00 55.09 189 LYS A N 1
ATOM 1513 C CA . LYS A 1 189 ? 8.934 -8.105 -15.203 1.00 55.09 189 LYS A CA 1
ATOM 1514 C C . LYS A 1 189 ? 8.824 -6.756 -14.500 1.00 55.09 189 LYS A C 1
ATOM 1516 O O . LYS A 1 189 ? 9.739 -6.371 -13.771 1.00 55.09 189 LYS A O 1
ATOM 1521 N N . VAL A 1 190 ? 7.749 -6.044 -14.795 1.00 55.19 190 VAL A N 1
ATOM 1522 C CA . VAL A 1 190 ? 7.286 -4.916 -14.003 1.00 55.19 190 VAL A CA 1
ATOM 1523 C C . VAL A 1 190 ? 6.548 -5.559 -12.844 1.00 55.19 190 VAL A C 1
ATOM 1525 O O . VAL A 1 190 ? 5.480 -6.136 -13.041 1.00 55.19 190 VAL A O 1
ATOM 1528 N N . LYS A 1 191 ? 7.238 -5.605 -11.706 1.00 54.88 191 LYS A N 1
ATOM 1529 C CA . LYS A 1 191 ? 6.666 -5.998 -10.424 1.00 54.88 191 LYS A CA 1
ATOM 1530 C C . LYS A 1 191 ? 6.180 -4.720 -9.766 1.00 54.88 191 LYS A C 1
ATOM 1532 O O . LYS A 1 191 ? 7.041 -3.813 -9.670 1.00 54.88 191 LYS A O 1
#

pLDDT: mean 72.14, std 15.12, range [30.69, 94.62]